Protein AF-A0A9X5UHF0-F1 (afdb_monomer_lite)

Structure (mmCIF, N/CA/C/O backbone):
data_AF-A0A9X5UHF0-F1
#
_entry.id   AF-A0A9X5UHF0-F1
#
loop_
_atom_site.group_PDB
_atom_site.id
_atom_site.type_symbol
_atom_site.label_atom_id
_atom_site.label_alt_id
_atom_site.label_comp_id
_atom_site.label_asym_id
_atom_site.label_entity_id
_atom_site.label_seq_id
_atom_site.pdbx_PDB_ins_code
_atom_site.Cartn_x
_atom_site.Cartn_y
_atom_site.Cartn_z
_atom_site.occupancy
_atom_site.B_iso_or_equiv
_atom_site.auth_seq_id
_atom_site.auth_comp_id
_atom_site.auth_asym_id
_atom_site.auth_atom_id
_atom_site.pdbx_PDB_model_num
ATOM 1 N N . MET A 1 1 ? -13.650 -5.949 -20.596 1.00 40.09 1 MET A N 1
ATOM 2 C CA . MET A 1 1 ? -12.339 -6.599 -20.811 1.00 40.09 1 MET A CA 1
ATOM 3 C C . MET A 1 1 ? -11.884 -7.219 -19.501 1.00 40.09 1 MET A C 1
ATOM 5 O O . MET A 1 1 ? -11.479 -6.503 -18.593 1.00 40.09 1 MET A O 1
ATOM 9 N N . GLU A 1 2 ? -12.038 -8.533 -19.374 1.00 46.31 2 GLU A N 1
ATOM 10 C CA . GLU A 1 2 ? -11.708 -9.310 -18.176 1.00 46.31 2 GLU A CA 1
ATOM 11 C C . GLU A 1 2 ? -10.192 -9.574 -18.144 1.00 46.31 2 GLU A C 1
ATOM 13 O O . GLU A 1 2 ? -9.707 -10.620 -18.554 1.00 46.31 2 GLU A O 1
ATOM 18 N N . PHE A 1 3 ? -9.410 -8.575 -17.724 1.00 50.25 3 PHE A N 1
ATOM 19 C CA . PHE A 1 3 ? -7.939 -8.664 -17.671 1.00 50.25 3 PHE A CA 1
ATOM 20 C C . PHE A 1 3 ? -7.435 -9.628 -16.574 1.00 50.25 3 PHE A C 1
ATOM 22 O O . PHE A 1 3 ? -6.247 -9.928 -16.482 1.00 50.25 3 PHE A O 1
ATOM 29 N N . LEU A 1 4 ? -8.333 -10.092 -15.702 1.00 56.00 4 LEU A N 1
ATOM 30 C CA . LEU A 1 4 ? -8.047 -10.881 -14.510 1.00 56.00 4 LEU A CA 1
ATOM 31 C C . LEU A 1 4 ? -9.163 -11.928 -14.390 1.00 56.00 4 LEU A C 1
ATOM 33 O O . LEU A 1 4 ? -10.258 -11.584 -13.950 1.00 56.00 4 LEU A O 1
ATOM 37 N N . GLY A 1 5 ? -8.911 -13.166 -14.829 1.00 53.03 5 GLY A N 1
ATOM 38 C CA . GLY A 1 5 ? -9.904 -14.252 -14.821 1.00 53.03 5 GLY A CA 1
ATOM 39 C C . GLY A 1 5 ? -10.478 -14.590 -13.433 1.00 53.03 5 GLY A C 1
ATOM 40 O O . GLY A 1 5 ? -10.172 -13.945 -12.430 1.00 53.03 5 GLY A O 1
ATOM 41 N N . HIS A 1 6 ? -11.282 -15.655 -13.347 1.00 52.62 6 HIS A N 1
ATOM 42 C CA . HIS A 1 6 ? -12.140 -15.987 -12.191 1.00 52.62 6 HIS A CA 1
ATOM 43 C C . HIS A 1 6 ? -11.443 -16.148 -10.819 1.00 52.62 6 HIS A C 1
ATOM 45 O O . HIS A 1 6 ? -12.104 -16.129 -9.784 1.00 52.62 6 HIS A O 1
ATOM 51 N N . ARG A 1 7 ? -10.109 -16.255 -10.769 1.00 61.97 7 ARG A N 1
ATOM 52 C CA . ARG A 1 7 ? -9.311 -16.143 -9.536 1.00 61.97 7 ARG A CA 1
ATOM 53 C C . ARG A 1 7 ? -8.312 -15.000 -9.667 1.00 61.97 7 ARG A C 1
ATOM 55 O O . ARG A 1 7 ? -7.135 -15.220 -9.950 1.00 61.97 7 ARG A O 1
ATOM 62 N N . ARG A 1 8 ? -8.785 -13.774 -9.444 1.00 82.88 8 ARG A N 1
ATOM 63 C CA . ARG A 1 8 ? -7.971 -12.553 -9.512 1.00 82.88 8 ARG A CA 1
ATOM 64 C C . ARG A 1 8 ? -6.878 -12.607 -8.444 1.00 82.88 8 ARG A C 1
ATOM 66 O O . ARG A 1 8 ? -7.159 -12.545 -7.246 1.00 82.88 8 ARG A O 1
ATOM 73 N N . ARG A 1 9 ? -5.625 -12.775 -8.863 1.00 87.75 9 ARG A N 1
ATOM 74 C CA . ARG A 1 9 ? -4.466 -12.841 -7.965 1.00 87.75 9 ARG A CA 1
ATOM 75 C C . ARG A 1 9 ? -3.291 -12.073 -8.552 1.00 87.75 9 ARG A C 1
ATOM 77 O O . ARG A 1 9 ? -3.057 -12.127 -9.754 1.00 87.75 9 ARG A O 1
ATOM 84 N N . ILE A 1 10 ? -2.525 -11.414 -7.690 1.00 90.00 10 ILE A N 1
ATOM 85 C CA . ILE A 1 10 ? -1.232 -10.815 -8.032 1.00 90.00 10 ILE A CA 1
ATOM 86 C C . ILE A 1 10 ? -0.138 -11.793 -7.606 1.00 90.00 10 ILE A C 1
ATOM 88 O O . ILE A 1 10 ? -0.057 -12.153 -6.430 1.00 90.00 10 ILE A O 1
ATOM 92 N N . ARG A 1 11 ? 0.711 -12.216 -8.547 1.00 90.88 11 ARG A N 1
ATOM 93 C CA . ARG A 1 11 ? 1.944 -12.950 -8.237 1.00 90.88 11 ARG A CA 1
ATOM 94 C C . ARG A 1 11 ? 3.082 -11.953 -8.050 1.00 90.88 11 ARG A C 1
ATOM 96 O O . ARG A 1 11 ? 3.311 -11.106 -8.905 1.00 90.88 11 ARG A O 1
ATOM 103 N N . VAL A 1 12 ? 3.793 -12.076 -6.938 1.00 90.88 12 VAL A N 1
ATOM 104 C CA . VAL A 1 12 ? 5.047 -11.364 -6.693 1.00 90.88 12 VAL A CA 1
ATOM 105 C C . VAL A 1 12 ? 6.168 -12.386 -6.820 1.00 90.88 12 VAL A C 1
ATOM 107 O O . VAL A 1 12 ? 6.370 -13.163 -5.896 1.00 90.88 12 VAL A O 1
ATOM 110 N N . ASP A 1 13 ? 6.840 -12.416 -7.969 1.00 89.56 13 ASP A N 1
ATOM 111 C CA . ASP A 1 13 ? 7.921 -13.362 -8.310 1.00 89.56 13 ASP A CA 1
ATOM 112 C C . ASP A 1 13 ? 9.288 -12.671 -8.488 1.00 89.56 13 ASP A C 1
ATOM 114 O O . ASP A 1 13 ? 10.353 -13.271 -8.352 1.00 89.56 13 ASP A O 1
ATOM 118 N N . ARG A 1 14 ? 9.274 -11.363 -8.744 1.00 88.62 14 ARG A N 1
ATOM 119 C CA . ARG A 1 14 ? 10.463 -10.554 -9.004 1.00 88.62 14 ARG A CA 1
ATOM 120 C C . ARG A 1 14 ? 10.268 -9.121 -8.529 1.00 88.62 14 ARG A C 1
ATOM 122 O O . ARG A 1 14 ? 9.162 -8.689 -8.209 1.00 88.62 14 ARG A O 1
ATOM 129 N N . GLN A 1 15 ? 11.359 -8.370 -8.503 1.00 88.88 15 GLN A N 1
ATOM 130 C CA . GLN A 1 15 ? 11.383 -6.963 -8.114 1.00 88.88 15 GLN A CA 1
ATOM 131 C C . GLN A 1 15 ? 12.233 -6.156 -9.095 1.00 88.88 15 GLN A C 1
ATOM 133 O O . GLN A 1 15 ? 13.347 -6.553 -9.438 1.00 88.88 15 GLN A O 1
ATOM 138 N N . ALA A 1 16 ? 11.725 -5.001 -9.516 1.00 90.00 16 ALA A N 1
ATOM 139 C CA . ALA A 1 16 ? 12.524 -4.025 -10.242 1.00 90.00 16 ALA A CA 1
ATOM 140 C C . ALA A 1 16 ? 13.396 -3.249 -9.244 1.00 90.00 16 ALA A C 1
ATOM 142 O O . ALA A 1 16 ? 12.891 -2.573 -8.349 1.00 90.00 16 ALA A O 1
ATOM 143 N N . GLN A 1 17 ? 14.712 -3.360 -9.388 1.00 89.62 17 GLN A N 1
ATOM 144 C CA . GLN A 1 17 ? 15.689 -2.591 -8.630 1.00 89.62 17 GLN A CA 1
ATOM 145 C C . GLN A 1 17 ? 15.984 -1.291 -9.372 1.00 89.62 17 GLN A C 1
ATOM 147 O O . GLN A 1 17 ? 16.360 -1.316 -10.542 1.00 89.62 17 GLN A O 1
ATOM 152 N N . THR A 1 18 ? 15.839 -0.152 -8.694 1.00 89.50 18 THR A N 1
ATOM 153 C CA . THR A 1 18 ? 16.093 1.179 -9.268 1.00 89.50 18 THR A CA 1
ATOM 154 C C . THR A 1 18 ? 17.204 1.887 -8.487 1.00 89.50 18 THR A C 1
ATOM 156 O O . THR A 1 18 ? 16.909 2.762 -7.669 1.00 89.50 18 THR A O 1
ATOM 159 N N . PRO A 1 19 ? 18.479 1.501 -8.672 1.00 85.69 19 PRO A N 1
ATOM 160 C CA . PRO A 1 19 ? 19.582 2.109 -7.937 1.00 85.69 19 PRO A CA 1
ATOM 161 C C . PRO A 1 19 ? 19.741 3.591 -8.306 1.00 85.69 19 PRO A C 1
ATOM 163 O O . PRO A 1 19 ? 19.436 4.004 -9.429 1.00 85.69 19 PRO A O 1
ATOM 166 N N . ASN A 1 20 ? 20.247 4.396 -7.365 1.00 81.31 20 ASN A N 1
ATOM 167 C CA . ASN A 1 20 ? 20.495 5.828 -7.588 1.00 81.31 20 ASN A CA 1
ATOM 168 C C . ASN A 1 20 ? 21.471 6.068 -8.752 1.00 81.31 20 ASN A C 1
ATOM 170 O O . ASN A 1 20 ? 21.313 7.026 -9.501 1.00 81.31 20 ASN A O 1
ATOM 174 N N . LYS A 1 21 ? 22.453 5.173 -8.923 1.00 81.06 21 LYS A N 1
ATOM 175 C CA . LYS A 1 21 ? 23.378 5.145 -10.059 1.00 81.06 21 LYS A CA 1
ATOM 176 C C . LYS A 1 21 ? 23.156 3.861 -10.857 1.00 81.06 21 LYS A C 1
ATOM 178 O O . LYS A 1 21 ? 23.034 2.792 -10.266 1.00 81.06 21 LYS A O 1
ATOM 183 N N . GLY A 1 22 ? 23.131 3.968 -12.183 1.00 83.62 22 GLY A N 1
ATOM 184 C CA . GLY A 1 22 ? 22.951 2.831 -13.089 1.00 83.62 22 GLY A CA 1
ATOM 185 C C . GLY A 1 22 ? 21.522 2.640 -13.609 1.00 83.62 22 GLY A C 1
ATOM 186 O O . GLY A 1 22 ? 20.589 3.392 -13.287 1.00 83.62 22 GLY A O 1
ATOM 187 N N . LYS A 1 23 ? 21.377 1.634 -14.476 1.00 85.75 23 LYS A N 1
ATOM 188 C CA . LYS A 1 23 ? 20.107 1.262 -15.107 1.00 85.75 23 LYS A CA 1
ATOM 189 C C . LYS A 1 23 ? 19.258 0.415 -14.148 1.00 85.75 23 LYS A C 1
ATOM 191 O O . LYS A 1 23 ? 19.821 -0.353 -13.366 1.00 85.75 23 LYS A O 1
ATOM 196 N N . PRO A 1 24 ? 17.921 0.551 -14.180 1.00 89.69 24 PRO A N 1
ATOM 197 C CA . PRO A 1 24 ? 17.043 -0.393 -13.509 1.00 89.69 24 PRO A CA 1
ATOM 198 C C . PRO A 1 24 ? 17.256 -1.819 -14.019 1.00 89.69 24 PRO A C 1
ATOM 200 O O . PRO A 1 24 ? 17.519 -2.013 -15.203 1.00 89.69 24 PRO A O 1
ATOM 203 N N . TYR A 1 25 ? 17.104 -2.800 -13.135 1.00 90.38 25 TYR A N 1
ATOM 204 C CA . TYR A 1 25 ? 17.228 -4.217 -13.477 1.00 90.38 25 TYR A CA 1
ATOM 205 C C . TYR A 1 25 ? 16.224 -5.060 -12.684 1.00 90.38 25 TYR A C 1
ATOM 207 O O . TYR A 1 25 ? 15.790 -4.674 -11.596 1.00 90.38 25 TYR A O 1
ATOM 215 N N . LEU A 1 26 ? 15.824 -6.209 -13.222 1.00 89.94 26 LEU A N 1
ATOM 216 C CA . LEU A 1 26 ? 14.958 -7.163 -12.543 1.00 89.94 26 LEU A CA 1
ATOM 217 C C . LEU A 1 26 ? 15.806 -8.090 -11.698 1.00 89.94 26 LEU A C 1
ATOM 219 O O . LEU A 1 26 ? 16.679 -8.780 -12.207 1.00 89.94 26 LEU A O 1
ATOM 223 N N . ARG A 1 27 ? 15.514 -8.163 -10.409 1.00 86.25 27 ARG A N 1
ATOM 224 C CA . ARG A 1 27 ? 16.073 -9.191 -9.542 1.00 86.25 27 ARG A CA 1
ATOM 225 C C . ARG A 1 27 ? 14.974 -10.196 -9.212 1.00 86.25 27 ARG A C 1
ATOM 227 O O . ARG A 1 27 ? 13.857 -9.758 -8.909 1.00 86.25 27 ARG A O 1
ATOM 234 N N . PRO A 1 28 ? 15.265 -11.506 -9.200 1.00 79.62 28 PRO A N 1
ATOM 235 C CA . PRO A 1 28 ? 14.393 -12.460 -8.534 1.00 79.62 28 PRO A CA 1
ATOM 236 C C . PRO A 1 28 ? 14.097 -12.002 -7.102 1.00 79.62 28 PRO A C 1
ATOM 238 O O . PRO A 1 28 ? 14.844 -11.210 -6.497 1.00 79.62 28 PRO A O 1
ATOM 241 N N . VAL A 1 29 ? 12.995 -12.481 -6.534 1.00 76.19 29 VAL A N 1
ATOM 242 C CA . VAL A 1 29 ? 12.824 -12.359 -5.086 1.00 76.19 29 VAL A CA 1
ATOM 243 C C . VAL A 1 29 ? 14.036 -12.968 -4.376 1.00 76.19 29 VAL A C 1
ATOM 245 O O . VAL A 1 29 ? 14.666 -13.897 -4.873 1.00 76.19 29 VAL A O 1
ATOM 248 N N . LYS A 1 30 ? 14.410 -12.406 -3.218 1.00 65.00 30 LYS A N 1
ATOM 249 C CA . LYS A 1 30 ? 15.648 -12.800 -2.522 1.00 65.00 30 LYS A CA 1
ATOM 250 C C . LYS A 1 30 ? 15.702 -14.307 -2.216 1.00 65.00 30 LYS A C 1
ATOM 252 O O . LYS A 1 30 ? 16.799 -14.821 -2.036 1.00 65.00 30 LYS A O 1
ATOM 257 N N . ARG A 1 31 ? 14.542 -14.974 -2.111 1.00 65.94 31 ARG A N 1
ATOM 258 C CA . ARG A 1 31 ? 14.360 -16.416 -1.879 1.00 65.94 31 ARG A CA 1
ATOM 259 C C . ARG A 1 31 ? 13.032 -16.876 -2.483 1.00 65.94 31 ARG A C 1
ATOM 261 O O . ARG A 1 31 ? 12.092 -16.085 -2.509 1.00 65.94 31 ARG A O 1
ATOM 268 N N . GLU A 1 32 ? 12.927 -18.149 -2.859 1.00 62.22 32 GLU A N 1
ATOM 269 C CA . GLU A 1 32 ? 11.686 -18.767 -3.362 1.00 62.22 32 GLU A CA 1
ATOM 270 C C . GLU A 1 32 ? 10.510 -18.595 -2.383 1.00 62.22 32 GLU A C 1
ATOM 272 O O . GLU A 1 32 ? 9.409 -18.243 -2.786 1.00 62.22 32 GLU A O 1
ATOM 277 N N . ALA A 1 33 ? 10.767 -18.682 -1.072 1.00 60.81 33 ALA A N 1
ATOM 278 C CA . ALA A 1 33 ? 9.767 -18.445 -0.023 1.00 60.81 33 ALA A CA 1
ATOM 279 C C . ALA A 1 33 ? 9.180 -17.014 0.004 1.00 60.81 33 ALA A C 1
ATOM 281 O O . ALA A 1 33 ? 8.188 -16.762 0.685 1.00 60.81 33 ALA A O 1
ATOM 282 N N . SER A 1 34 ? 9.799 -16.054 -0.691 1.00 70.25 34 SER A N 1
ATOM 283 C CA . SER A 1 34 ? 9.273 -14.694 -0.849 1.00 70.25 34 SER A CA 1
ATOM 284 C C . SER A 1 34 ? 8.371 -14.547 -2.078 1.00 70.25 34 SER A C 1
ATOM 286 O O . SER A 1 34 ? 7.707 -13.507 -2.210 1.00 70.25 34 SER A O 1
ATOM 288 N N . GLU A 1 35 ? 8.328 -15.559 -2.955 1.00 82.62 35 GLU A N 1
ATOM 289 C CA . GLU A 1 35 ? 7.290 -15.647 -3.969 1.00 82.62 35 GLU A CA 1
ATOM 290 C C . GLU A 1 35 ? 5.943 -15.810 -3.285 1.00 82.62 35 GLU A C 1
ATOM 292 O O . GLU A 1 35 ? 5.745 -16.659 -2.417 1.00 82.62 35 GLU A O 1
ATOM 297 N N . ARG A 1 36 ? 4.989 -14.966 -3.664 1.00 86.81 36 ARG A N 1
ATOM 298 C CA . ARG A 1 36 ? 3.660 -15.019 -3.061 1.00 86.81 36 ARG A CA 1
ATOM 299 C C . ARG A 1 36 ? 2.588 -14.674 -4.055 1.00 86.81 36 ARG A C 1
ATOM 301 O O . ARG A 1 36 ? 2.783 -13.900 -4.991 1.00 86.81 36 ARG A O 1
ATOM 308 N N . SER A 1 37 ? 1.421 -15.235 -3.795 1.00 88.81 37 SER A N 1
ATOM 309 C CA . SER A 1 37 ? 0.217 -14.933 -4.536 1.00 88.81 37 SER A CA 1
ATOM 310 C C . SER A 1 37 ? -0.774 -14.241 -3.614 1.00 88.81 37 SER A C 1
ATOM 312 O O . SER A 1 37 ? -1.181 -14.808 -2.596 1.00 88.81 37 SER A O 1
ATOM 314 N N . ILE A 1 38 ? -1.156 -13.020 -3.962 1.00 91.12 38 ILE A N 1
ATOM 315 C CA . ILE A 1 38 ? -2.047 -12.165 -3.180 1.00 91.12 38 ILE A CA 1
ATOM 316 C C . ILE A 1 38 ? -3.422 -12.181 -3.863 1.00 91.12 38 ILE A C 1
ATOM 318 O O . ILE A 1 38 ? -3.485 -11.863 -5.051 1.00 91.12 38 ILE A O 1
ATOM 322 N N . PRO A 1 39 ? -4.508 -12.582 -3.173 1.00 91.88 39 PRO A N 1
ATOM 323 C CA . PRO A 1 39 ? -5.865 -12.401 -3.675 1.00 91.88 39 PRO A CA 1
ATOM 324 C C . PRO A 1 39 ? -6.075 -10.930 -4.003 1.00 91.88 39 PRO A C 1
ATOM 326 O O . PRO A 1 39 ? -5.702 -10.080 -3.202 1.00 91.88 39 PRO A O 1
ATOM 329 N N . LEU A 1 40 ? -6.627 -10.634 -5.173 1.00 90.94 40 LEU A N 1
ATOM 330 C CA . LEU A 1 40 ? -6.877 -9.269 -5.606 1.00 90.94 40 LEU A CA 1
ATOM 331 C C . LEU A 1 40 ? -8.327 -8.900 -5.263 1.00 90.94 40 LEU A C 1
ATOM 333 O O . LEU A 1 40 ? -9.228 -9.402 -5.938 1.00 90.94 40 LEU A O 1
ATOM 337 N N . PRO A 1 41 ? -8.570 -8.052 -4.246 1.00 91.81 41 PRO A N 1
ATOM 338 C CA . PRO A 1 41 ? -9.920 -7.617 -3.912 1.00 91.81 41 PRO A CA 1
ATOM 339 C C . PRO A 1 41 ? -10.519 -6.786 -5.045 1.00 91.81 41 PRO A C 1
ATOM 341 O O . PRO A 1 41 ? -9.793 -6.092 -5.765 1.00 91.81 41 PRO A O 1
ATOM 344 N N . ASP A 1 42 ? -11.845 -6.784 -5.161 1.00 90.56 42 ASP A N 1
ATOM 345 C CA . ASP A 1 42 ? -12.535 -6.086 -6.249 1.00 90.56 42 ASP A CA 1
ATOM 346 C C . ASP A 1 42 ? -12.252 -4.587 -6.273 1.00 90.56 42 ASP A C 1
ATOM 348 O O . ASP A 1 42 ? -11.996 -4.040 -7.344 1.00 90.56 42 ASP A O 1
ATOM 352 N N . VAL A 1 43 ? -12.191 -3.935 -5.108 1.00 92.69 43 VAL A N 1
ATOM 353 C CA . VAL A 1 43 ? -11.852 -2.505 -5.015 1.00 92.69 43 VAL A CA 1
ATOM 354 C C . VAL A 1 43 ? -10.479 -2.198 -5.627 1.00 92.69 43 VAL A C 1
ATOM 356 O O . VAL A 1 43 ? -10.315 -1.208 -6.341 1.00 92.69 43 VAL A O 1
ATOM 359 N N . VAL A 1 44 ? -9.500 -3.087 -5.430 1.00 92.69 44 VAL A N 1
ATOM 360 C CA . VAL A 1 44 ? -8.153 -2.936 -5.996 1.00 92.69 44 VAL A CA 1
ATOM 361 C C . VAL A 1 44 ? -8.165 -3.260 -7.489 1.00 92.69 44 VAL A C 1
ATOM 363 O O . VAL A 1 44 ? -7.556 -2.537 -8.273 1.00 92.69 44 VAL A O 1
ATOM 366 N N . GLY A 1 45 ? -8.894 -4.297 -7.912 1.00 91.75 45 GLY A N 1
ATOM 367 C CA . GLY A 1 45 ? -9.057 -4.641 -9.328 1.00 91.75 45 GLY A CA 1
ATOM 368 C C . GLY A 1 45 ? -9.723 -3.524 -10.139 1.00 91.75 45 GLY A C 1
ATOM 369 O O . GLY A 1 45 ? -9.273 -3.200 -11.239 1.00 91.75 45 GLY A O 1
ATOM 370 N N . GLN A 1 46 ? -10.746 -2.876 -9.581 1.00 92.06 46 GLN A N 1
ATOM 371 C CA . GLN A 1 46 ? -11.410 -1.718 -10.182 1.00 92.06 46 GLN A CA 1
ATOM 372 C C . GLN A 1 46 ? -10.479 -0.501 -10.240 1.00 92.06 46 GLN A C 1
ATOM 374 O O . GLN A 1 46 ? -10.415 0.177 -11.266 1.00 92.06 46 GLN A O 1
ATOM 379 N N . ALA A 1 47 ? -9.728 -0.225 -9.168 1.00 93.31 47 ALA A N 1
ATOM 380 C CA . ALA A 1 47 ? -8.736 0.849 -9.158 1.00 93.31 47 ALA A CA 1
ATOM 381 C C . ALA A 1 47 ? -7.632 0.618 -10.203 1.00 93.31 47 ALA A C 1
ATOM 383 O O . ALA A 1 47 ? -7.298 1.537 -10.950 1.00 93.31 47 ALA A O 1
ATOM 384 N N . LEU A 1 48 ? -7.126 -0.613 -10.318 1.00 92.25 48 LEU A N 1
ATOM 385 C CA . LEU A 1 48 ? -6.142 -0.990 -11.330 1.00 92.25 48 LEU A CA 1
ATOM 386 C C . LEU A 1 48 ? -6.707 -0.855 -12.748 1.00 92.25 48 LEU A C 1
ATOM 388 O O . LEU A 1 48 ? -6.024 -0.345 -13.628 1.00 92.25 48 LEU A O 1
ATOM 392 N N . SER A 1 49 ? -7.959 -1.261 -12.963 1.00 91.06 49 SER A N 1
ATOM 393 C CA . SER A 1 49 ? -8.616 -1.139 -14.270 1.00 91.06 49 SER A CA 1
ATOM 394 C C . SER A 1 49 ? -8.746 0.323 -14.699 1.00 91.06 49 SER A C 1
ATOM 396 O O . SER A 1 49 ? -8.409 0.661 -15.832 1.00 91.06 49 SER A O 1
ATOM 398 N N . ARG A 1 50 ? -9.161 1.209 -13.781 1.00 94.25 50 ARG A N 1
ATOM 399 C CA . ARG A 1 50 ? -9.185 2.660 -14.028 1.00 94.25 50 ARG A CA 1
ATOM 400 C C . ARG A 1 50 ? -7.790 3.201 -14.320 1.00 94.25 50 ARG A C 1
ATOM 402 O O . ARG A 1 50 ? -7.624 3.948 -15.275 1.00 94.25 50 ARG A O 1
ATOM 409 N N . HIS A 1 51 ? -6.791 2.785 -13.542 1.00 92.06 51 HIS A N 1
ATOM 410 C CA . HIS A 1 51 ? -5.410 3.201 -13.761 1.00 92.06 51 HIS A CA 1
ATOM 411 C C . HIS A 1 51 ? -4.918 2.823 -15.159 1.00 92.06 51 HIS A C 1
ATOM 413 O O . HIS A 1 51 ? -4.451 3.690 -15.878 1.00 92.06 51 HIS A O 1
ATOM 419 N N . VAL A 1 52 ? -5.077 1.563 -15.566 1.00 92.38 52 VAL A N 1
ATOM 420 C CA . VAL A 1 52 ? -4.635 1.048 -16.873 1.00 92.38 52 VAL A CA 1
ATOM 421 C C . VAL A 1 52 ? -5.355 1.729 -18.042 1.00 92.38 52 VAL A C 1
ATOM 423 O O . VAL A 1 52 ? -4.763 1.890 -19.106 1.00 92.38 52 VAL A O 1
ATOM 426 N N . ALA A 1 53 ? -6.611 2.146 -17.855 1.00 91.69 53 ALA A N 1
ATOM 427 C CA . ALA A 1 53 ? -7.350 2.905 -18.861 1.00 91.69 53 ALA A CA 1
ATOM 428 C C . ALA A 1 53 ? -6.807 4.337 -19.033 1.00 91.69 53 ALA A C 1
ATOM 430 O O . ALA A 1 53 ? -6.703 4.817 -20.158 1.00 91.69 53 ALA A O 1
ATOM 431 N N . THR A 1 54 ? -6.445 5.010 -17.936 1.00 92.56 54 THR A N 1
ATOM 432 C CA . THR A 1 54 ? -5.873 6.370 -17.968 1.00 92.56 54 THR A CA 1
ATOM 433 C C . THR A 1 54 ? -4.387 6.375 -18.338 1.00 92.56 54 THR A C 1
ATOM 435 O O . THR A 1 54 ? -3.920 7.280 -19.024 1.00 92.56 54 THR A O 1
ATOM 438 N N . PHE A 1 55 ? -3.643 5.370 -17.883 1.00 90.50 55 PHE A N 1
ATOM 439 C CA . PHE A 1 55 ? -2.198 5.223 -18.027 1.00 90.50 55 PHE A CA 1
ATOM 440 C C . PHE A 1 55 ? -1.906 3.862 -18.671 1.00 90.50 55 PHE A C 1
ATOM 442 O O . PHE A 1 55 ? -1.723 2.864 -17.965 1.00 90.50 55 PHE A O 1
ATOM 449 N N . PRO A 1 56 ? -1.898 3.792 -20.015 1.00 90.31 56 PRO A N 1
ATOM 450 C CA . PRO A 1 56 ? -1.704 2.540 -20.725 1.00 90.31 56 PRO A CA 1
ATOM 451 C C . PRO A 1 56 ? -0.393 1.844 -20.325 1.00 90.31 56 PRO A C 1
ATOM 453 O O . PRO A 1 56 ? 0.643 2.506 -20.208 1.00 90.31 56 PRO A O 1
ATOM 456 N N . PRO A 1 57 ? -0.397 0.511 -20.145 1.00 94.00 57 PRO A N 1
ATOM 457 C CA . PRO A 1 57 ? 0.801 -0.220 -19.771 1.00 94.00 57 PRO A CA 1
ATOM 458 C C . PRO A 1 57 ? 1.915 -0.073 -20.810 1.00 94.00 57 PRO A C 1
ATOM 460 O O . PRO A 1 57 ? 1.678 -0.265 -22.005 1.00 94.00 57 PRO A O 1
ATOM 463 N N . ALA A 1 58 ? 3.140 0.185 -20.356 1.00 94.38 58 ALA A N 1
ATOM 464 C CA . ALA A 1 58 ? 4.295 0.369 -21.233 1.00 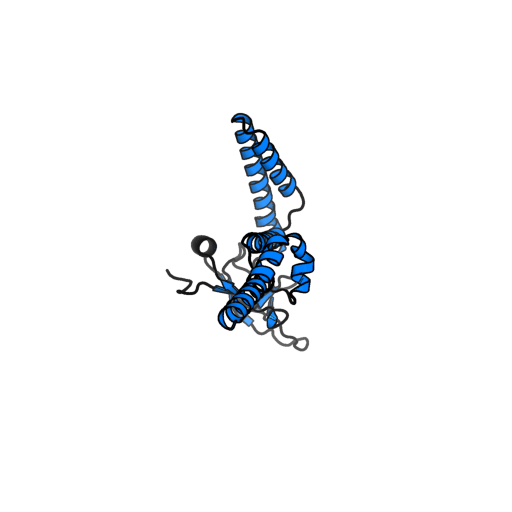94.38 58 ALA A CA 1
ATOM 465 C C . ALA A 1 58 ? 5.109 -0.922 -21.362 1.00 94.38 58 ALA A C 1
ATOM 467 O O . ALA A 1 58 ? 5.420 -1.569 -20.360 1.00 94.38 58 ALA A O 1
ATOM 468 N N . LEU A 1 59 ? 5.473 -1.301 -22.587 1.00 95.00 59 LEU A N 1
ATOM 469 C CA . LEU A 1 59 ? 6.416 -2.391 -22.830 1.00 95.00 59 LEU A CA 1
ATOM 470 C C . LEU A 1 59 ? 7.843 -1.847 -22.722 1.00 95.00 59 LEU A C 1
ATOM 472 O O . LEU A 1 59 ? 8.187 -0.891 -23.415 1.00 95.00 59 LEU A O 1
ATOM 476 N N . VAL A 1 60 ? 8.666 -2.451 -21.869 1.00 93.38 60 VAL A N 1
ATOM 477 C CA . VAL A 1 60 ? 10.064 -2.049 -21.680 1.00 93.38 60 VAL A CA 1
ATOM 478 C C . VAL A 1 60 ? 10.994 -3.252 -21.729 1.00 93.38 60 VAL A C 1
ATOM 480 O O . VAL A 1 60 ? 10.665 -4.326 -21.227 1.00 93.38 60 VAL A O 1
ATOM 483 N N . GLU A 1 61 ? 12.184 -3.036 -22.281 1.00 93.50 61 GLU A N 1
ATOM 484 C CA . GLU A 1 61 ? 13.306 -3.966 -22.177 1.00 93.50 61 GLU A CA 1
ATOM 485 C C . GLU A 1 61 ? 14.083 -3.686 -20.893 1.00 93.50 61 GLU A C 1
ATOM 487 O O . GLU A 1 61 ? 14.543 -2.560 -20.671 1.00 93.50 61 GLU A O 1
ATOM 492 N N . ILE A 1 62 ? 14.252 -4.705 -20.054 1.00 90.88 62 ILE A N 1
ATOM 493 C CA . ILE A 1 62 ? 14.983 -4.592 -18.792 1.00 90.88 62 ILE A CA 1
ATOM 494 C C . ILE A 1 62 ? 15.990 -5.729 -18.631 1.00 90.88 62 ILE A C 1
ATOM 496 O O . ILE A 1 62 ? 15.730 -6.879 -18.984 1.00 90.88 62 ILE A O 1
ATOM 500 N N . ASP A 1 63 ? 17.143 -5.384 -18.066 1.00 90.75 63 ASP A N 1
ATOM 501 C CA . ASP A 1 63 ? 18.195 -6.334 -17.726 1.00 90.75 63 ASP A CA 1
ATOM 502 C C . ASP A 1 63 ? 17.759 -7.194 -16.529 1.00 90.75 63 ASP A C 1
ATOM 504 O O . ASP A 1 63 ? 17.273 -6.678 -15.522 1.00 90.75 63 ASP A O 1
ATOM 508 N N . GLU A 1 64 ? 17.950 -8.506 -16.600 1.00 87.81 64 GLU A N 1
ATOM 509 C CA . GLU A 1 64 ? 17.832 -9.410 -15.459 1.00 87.81 64 GLU A CA 1
ATOM 510 C C . GLU A 1 64 ? 19.154 -9.462 -14.686 1.00 87.81 64 GLU A C 1
ATOM 512 O O . GLU A 1 64 ? 20.244 -9.532 -15.259 1.00 87.81 64 GLU A O 1
ATOM 517 N N . TYR A 1 65 ? 19.056 -9.464 -13.358 1.00 81.50 65 TYR A N 1
ATOM 518 C CA . TYR A 1 65 ? 20.180 -9.714 -12.475 1.00 81.50 65 TYR A CA 1
ATOM 519 C C . TYR A 1 65 ? 20.720 -11.113 -12.747 1.00 81.50 65 TYR A C 1
ATOM 521 O O . TYR A 1 65 ? 19.991 -12.101 -12.665 1.00 81.50 65 TYR A O 1
ATOM 529 N N . THR A 1 66 ? 22.016 -11.195 -13.023 1.00 72.19 66 THR A N 1
ATOM 530 C CA . THR A 1 66 ? 22.723 -12.464 -13.139 1.00 72.19 66 THR A CA 1
ATOM 531 C C . THR A 1 66 ? 23.994 -12.372 -12.307 1.00 72.19 66 THR A C 1
ATOM 533 O O . THR A 1 66 ? 24.670 -11.347 -12.342 1.00 72.19 66 THR A O 1
ATOM 536 N N . GLU A 1 67 ? 24.336 -13.425 -11.565 1.00 66.81 67 GLU A N 1
ATOM 537 C CA . GLU A 1 67 ? 25.574 -13.504 -10.764 1.00 66.81 67 GLU A CA 1
ATOM 538 C C . GLU A 1 67 ? 26.841 -13.657 -11.639 1.00 66.81 67 GLU A C 1
ATOM 540 O O . GLU A 1 67 ? 27.862 -14.167 -11.194 1.00 66.81 67 GLU A O 1
ATOM 545 N N . ARG A 1 68 ? 26.780 -13.264 -12.920 1.00 61.06 68 ARG A N 1
ATOM 546 C CA . ARG A 1 68 ? 27.798 -13.585 -13.929 1.00 61.06 68 ARG A CA 1
ATOM 547 C C . ARG A 1 68 ? 29.110 -12.834 -13.708 1.00 61.06 68 ARG A C 1
ATOM 549 O O . ARG A 1 68 ? 29.140 -11.728 -13.171 1.00 61.06 68 ARG A O 1
ATOM 556 N N . ALA A 1 69 ? 30.177 -13.439 -14.233 1.00 54.28 69 ALA A N 1
ATOM 557 C CA . ALA A 1 69 ? 31.493 -12.832 -14.384 1.00 54.28 69 ALA A CA 1
ATOM 558 C C . ALA A 1 69 ? 31.407 -11.436 -15.029 1.00 54.28 69 ALA A C 1
ATOM 560 O O . ALA A 1 69 ? 30.595 -11.196 -15.931 1.00 54.28 69 ALA A O 1
ATOM 561 N N . ALA A 1 70 ? 32.263 -10.524 -14.564 1.00 52.47 70 ALA A N 1
ATOM 562 C CA . ALA A 1 70 ? 32.339 -9.160 -15.068 1.00 52.47 70 ALA A CA 1
ATOM 563 C C . ALA A 1 70 ? 32.523 -9.154 -16.599 1.00 52.47 70 ALA A C 1
ATOM 565 O O . ALA A 1 70 ? 33.473 -9.736 -17.113 1.00 52.47 70 ALA A O 1
ATOM 566 N N . GLY A 1 71 ? 31.603 -8.504 -17.320 1.00 58.94 71 GLY A N 1
ATOM 567 C CA . GLY A 1 71 ? 31.666 -8.339 -18.779 1.00 58.94 71 GLY A CA 1
ATOM 568 C C . GLY A 1 71 ? 30.723 -9.227 -19.602 1.00 58.94 71 GLY A C 1
ATOM 569 O O . GLY A 1 71 ? 30.578 -8.985 -20.798 1.00 58.94 71 GLY A O 1
ATOM 570 N N . ALA A 1 72 ? 30.031 -10.204 -19.004 1.00 62.47 72 ALA A N 1
ATOM 571 C CA . ALA A 1 72 ? 28.996 -10.952 -19.723 1.00 62.47 72 ALA A CA 1
ATOM 572 C C . ALA A 1 72 ? 27.775 -10.055 -20.034 1.00 62.47 72 ALA A C 1
ATOM 574 O O . ALA A 1 72 ? 27.341 -9.299 -19.157 1.00 62.47 72 ALA A O 1
ATOM 575 N N . PRO A 1 73 ? 27.176 -10.137 -21.240 1.00 65.12 73 PRO A N 1
ATOM 576 C CA . PRO A 1 73 ? 25.984 -9.363 -21.562 1.00 65.12 73 PRO A CA 1
ATOM 577 C C . PRO A 1 73 ? 24.826 -9.765 -20.643 1.00 65.12 73 PRO A C 1
ATOM 579 O O . PRO A 1 73 ? 24.570 -10.953 -20.418 1.00 65.12 73 PRO A O 1
ATOM 582 N N . ALA A 1 74 ? 24.123 -8.766 -20.106 1.00 76.44 74 ALA A N 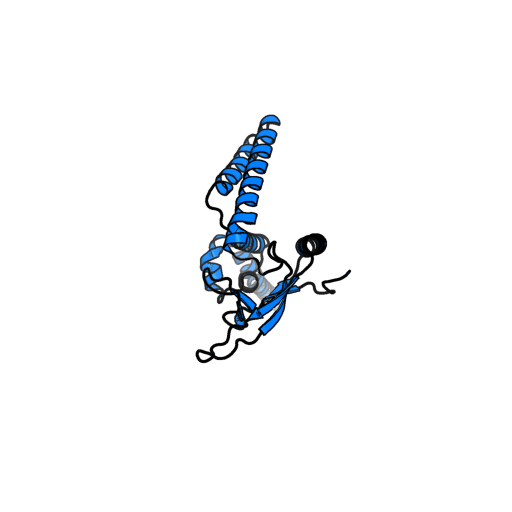1
ATOM 583 C CA . ALA A 1 74 ? 22.950 -9.001 -19.278 1.00 76.44 74 ALA A CA 1
ATOM 584 C C . ALA A 1 74 ? 21.861 -9.702 -20.101 1.00 76.44 74 ALA A C 1
ATOM 586 O O . ALA A 1 74 ? 21.591 -9.332 -21.247 1.00 76.44 74 ALA A O 1
ATOM 587 N N . LYS A 1 75 ? 21.208 -10.708 -19.509 1.00 85.19 75 LYS A N 1
ATOM 588 C CA . LYS A 1 75 ? 19.987 -11.268 -20.094 1.00 85.19 75 LYS A CA 1
ATOM 589 C C . LYS A 1 75 ? 18.934 -10.162 -20.094 1.00 85.19 75 LYS A C 1
ATOM 591 O O . LYS A 1 75 ? 18.687 -9.579 -19.044 1.00 85.19 75 LYS A O 1
ATOM 596 N N . ARG A 1 76 ? 18.325 -9.880 -21.244 1.00 88.75 76 ARG A N 1
ATOM 597 C CA . ARG A 1 76 ? 17.261 -8.876 -21.366 1.00 88.75 76 ARG A CA 1
ATOM 598 C C . ARG A 1 76 ? 15.912 -9.549 -21.544 1.00 88.75 76 ARG A C 1
ATOM 600 O O . ARG A 1 76 ? 15.825 -10.570 -22.222 1.00 88.75 76 ARG A O 1
ATOM 607 N N . THR A 1 77 ? 14.897 -8.973 -20.914 1.00 91.06 77 THR A N 1
ATOM 608 C CA . THR A 1 77 ? 13.519 -9.457 -20.958 1.00 91.06 77 THR A CA 1
ATOM 609 C C . THR A 1 77 ? 12.572 -8.286 -21.173 1.00 91.06 77 THR A C 1
ATOM 611 O O . THR A 1 77 ? 12.684 -7.250 -20.512 1.00 91.06 77 THR A O 1
ATOM 614 N N . SER A 1 78 ? 11.588 -8.492 -22.044 1.00 93.19 78 SER A N 1
ATOM 615 C CA . SER A 1 78 ? 10.470 -7.576 -22.230 1.00 93.19 78 SER A CA 1
ATOM 616 C C . SER A 1 78 ? 9.468 -7.731 -21.087 1.00 93.19 78 SER A C 1
ATOM 618 O O . SER A 1 78 ? 8.955 -8.824 -20.833 1.00 93.19 78 SER A O 1
ATOM 620 N N . VAL A 1 79 ? 9.139 -6.635 -20.405 1.00 93.06 79 VAL A N 1
ATOM 621 C CA . VAL A 1 79 ? 8.071 -6.604 -19.397 1.00 93.06 79 VAL A CA 1
ATOM 622 C C . VAL A 1 79 ? 7.069 -5.503 -19.686 1.00 93.06 79 VAL A C 1
ATOM 624 O O . VAL A 1 79 ? 7.415 -4.429 -20.172 1.00 93.06 79 VAL A O 1
ATOM 627 N N . ARG A 1 80 ? 5.806 -5.768 -19.353 1.00 94.81 80 ARG A N 1
ATOM 628 C CA . ARG A 1 80 ? 4.727 -4.788 -19.443 1.00 94.81 80 ARG A CA 1
ATOM 629 C C . ARG A 1 80 ? 4.519 -4.138 -18.079 1.00 94.81 80 ARG A C 1
ATOM 631 O O . ARG A 1 80 ? 4.054 -4.784 -17.142 1.00 94.81 80 ARG A O 1
ATOM 638 N N . LEU A 1 81 ? 4.885 -2.869 -17.966 1.00 94.38 81 LEU A N 1
ATOM 639 C CA . LEU A 1 81 ? 4.730 -2.078 -16.753 1.00 94.38 81 LEU A CA 1
ATOM 640 C C . LEU A 1 81 ? 3.284 -1.622 -16.613 1.00 94.38 81 LEU A C 1
ATOM 642 O O . LEU A 1 81 ? 2.786 -0.898 -17.467 1.00 94.38 81 LEU A O 1
ATOM 646 N N . LEU A 1 82 ? 2.638 -1.999 -15.511 1.00 93.81 82 LEU A N 1
ATOM 647 C CA . LEU A 1 82 ? 1.320 -1.463 -15.157 1.00 93.81 82 LEU A CA 1
ATOM 648 C C . LEU A 1 82 ? 1.399 -0.034 -14.609 1.00 93.81 82 LEU A C 1
ATOM 650 O O . LEU A 1 82 ? 0.422 0.687 -14.705 1.00 93.81 82 LEU A O 1
ATOM 654 N N . TYR A 1 83 ? 2.556 0.358 -14.065 1.00 92.38 83 TYR A N 1
ATOM 655 C CA . TYR A 1 83 ? 2.817 1.687 -13.508 1.00 92.38 83 TYR A CA 1
ATOM 656 C C . TYR A 1 83 ? 4.084 2.282 -14.145 1.00 92.38 83 TYR A C 1
ATOM 658 O O . TYR A 1 83 ? 5.153 2.270 -13.518 1.00 92.38 83 TYR A O 1
ATOM 666 N N . PRO A 1 84 ? 4.024 2.725 -15.414 1.00 91.81 84 PRO A N 1
ATOM 667 C CA . PRO A 1 84 ? 5.159 3.378 -16.049 1.00 91.81 84 PRO A CA 1
ATOM 668 C C . PRO A 1 84 ? 5.441 4.754 -15.428 1.00 91.81 84 PRO A C 1
ATOM 670 O O . PRO A 1 84 ? 4.567 5.413 -14.865 1.00 91.81 84 PRO A O 1
ATOM 673 N N . GLY A 1 85 ? 6.692 5.193 -15.532 1.00 89.12 85 GLY A N 1
ATOM 674 C CA . GLY A 1 85 ? 7.084 6.578 -15.312 1.00 89.12 85 GLY A CA 1
ATOM 675 C C . GLY A 1 85 ? 6.463 7.507 -16.363 1.00 89.12 85 GLY A C 1
ATOM 676 O O . GLY A 1 85 ? 5.977 7.036 -17.391 1.00 89.12 85 GLY A O 1
ATOM 677 N N . PRO A 1 86 ? 6.515 8.834 -16.157 1.00 85.00 86 PRO A N 1
ATOM 678 C CA . PRO A 1 86 ? 6.004 9.809 -17.129 1.00 85.00 86 PRO A CA 1
ATOM 679 C C . PRO A 1 86 ? 6.625 9.699 -18.532 1.00 85.00 86 PRO A C 1
ATOM 681 O O . PRO A 1 86 ? 6.050 10.164 -19.505 1.00 85.00 86 PRO A O 1
ATOM 684 N N . ASP A 1 87 ? 7.808 9.095 -18.624 1.00 86.31 87 ASP A N 1
ATOM 685 C CA . ASP A 1 87 ? 8.576 8.827 -19.842 1.00 86.31 87 ASP A CA 1
ATOM 686 C C . ASP A 1 87 ? 8.337 7.414 -20.414 1.00 86.31 87 ASP A C 1
ATOM 688 O O . ASP A 1 87 ? 9.045 6.987 -21.322 1.00 86.31 87 ASP A O 1
ATOM 692 N N . GLY A 1 88 ? 7.382 6.654 -19.869 1.00 87.50 88 GLY A N 1
ATOM 693 C CA . GLY A 1 88 ? 7.133 5.259 -20.245 1.00 87.50 88 GLY A CA 1
ATOM 694 C C . GLY A 1 88 ? 8.146 4.262 -19.671 1.00 87.50 88 GLY A C 1
ATOM 695 O O . GLY A 1 88 ? 7.963 3.053 -19.815 1.00 87.50 88 GLY A O 1
ATOM 696 N N . ALA A 1 89 ? 9.200 4.734 -18.994 1.00 89.25 89 ALA A N 1
ATOM 697 C CA . ALA A 1 89 ? 10.225 3.887 -18.399 1.00 89.25 89 ALA A CA 1
ATOM 698 C C . ALA A 1 89 ? 9.801 3.368 -17.015 1.00 89.25 89 ALA A C 1
ATOM 700 O O . ALA A 1 89 ? 8.706 3.622 -16.520 1.00 89.25 89 ALA A O 1
ATOM 701 N N . ILE A 1 90 ? 10.680 2.626 -16.344 1.00 91.25 90 ILE A N 1
ATOM 702 C CA . ILE A 1 90 ? 10.418 2.157 -14.979 1.00 91.25 90 ILE A CA 1
ATOM 703 C C . ILE A 1 90 ? 10.370 3.339 -14.013 1.00 91.25 90 ILE A C 1
ATOM 705 O O . ILE A 1 90 ? 11.326 4.112 -13.905 1.00 91.25 90 ILE A O 1
ATOM 709 N N . MET A 1 91 ? 9.279 3.428 -13.250 1.00 91.31 91 MET A N 1
ATOM 710 C CA . MET A 1 91 ? 9.134 4.405 -12.178 1.00 91.31 91 MET A CA 1
ATOM 711 C C . MET A 1 91 ? 10.224 4.199 -11.116 1.00 91.31 91 MET A C 1
ATOM 713 O O . MET A 1 91 ? 10.250 3.197 -10.400 1.00 91.31 91 MET A O 1
ATOM 717 N N . ARG A 1 92 ? 11.135 5.168 -10.994 1.00 90.69 92 ARG A N 1
ATOM 718 C CA . ARG A 1 92 ? 12.171 5.168 -9.951 1.00 90.69 92 ARG A CA 1
ATOM 719 C C . ARG A 1 92 ? 11.565 5.513 -8.595 1.00 90.69 92 ARG A C 1
ATOM 721 O O . ARG A 1 92 ? 10.743 6.423 -8.508 1.00 90.69 92 ARG A O 1
ATOM 728 N N . ARG A 1 93 ? 12.055 4.874 -7.523 1.00 88.69 93 ARG A N 1
ATOM 729 C CA . ARG A 1 93 ? 11.575 5.118 -6.149 1.00 88.69 93 ARG A CA 1
ATOM 730 C C . ARG A 1 93 ? 11.572 6.602 -5.774 1.00 88.69 93 ARG A C 1
ATOM 732 O O . ARG A 1 93 ? 10.544 7.093 -5.338 1.00 88.69 93 ARG A O 1
ATOM 739 N N . ASN A 1 94 ? 12.675 7.326 -5.967 1.00 89.25 94 ASN A N 1
ATOM 740 C CA . ASN A 1 94 ? 12.740 8.740 -5.566 1.00 89.25 94 ASN A CA 1
ATOM 741 C C . ASN A 1 94 ? 11.720 9.591 -6.334 1.00 89.25 94 ASN A C 1
ATOM 743 O O . ASN A 1 94 ? 11.050 10.421 -5.739 1.00 89.25 94 ASN A O 1
ATOM 747 N N . ARG A 1 95 ? 11.515 9.303 -7.627 1.00 90.06 95 ARG A N 1
ATOM 748 C CA . ARG A 1 95 ? 10.505 9.986 -8.443 1.00 90.06 95 ARG A CA 1
ATOM 749 C C . ARG A 1 95 ? 9.085 9.677 -7.966 1.00 90.06 95 ARG A C 1
ATOM 751 O O . ARG A 1 95 ? 8.285 10.594 -7.851 1.00 90.06 95 ARG A O 1
ATOM 758 N N . LEU A 1 96 ? 8.785 8.422 -7.622 1.00 90.88 96 LEU A N 1
ATOM 759 C CA . LEU A 1 96 ? 7.509 8.061 -6.992 1.00 90.88 96 LEU A CA 1
ATOM 760 C C . LEU A 1 96 ? 7.300 8.847 -5.689 1.00 90.88 96 LEU A C 1
ATOM 762 O O . LEU A 1 96 ? 6.227 9.403 -5.466 1.00 90.88 96 LEU A O 1
ATOM 766 N N . ILE A 1 97 ? 8.326 8.918 -4.839 1.00 92.12 97 ILE A N 1
ATOM 767 C CA . ILE A 1 97 ? 8.234 9.622 -3.560 1.00 92.12 97 ILE A CA 1
ATOM 768 C C . ILE A 1 97 ? 8.020 11.128 -3.765 1.00 92.12 97 ILE A C 1
ATOM 770 O O . ILE A 1 97 ? 7.111 11.708 -3.174 1.00 92.12 97 ILE A O 1
ATOM 774 N N . ASP A 1 98 ? 8.827 11.760 -4.609 1.00 91.88 98 ASP A N 1
ATOM 775 C CA . ASP A 1 98 ? 8.830 13.214 -4.759 1.00 91.88 98 ASP A CA 1
ATOM 776 C C . ASP A 1 98 ? 7.669 13.728 -5.613 1.00 91.88 98 ASP A C 1
ATOM 778 O O . ASP A 1 98 ? 7.097 14.770 -5.303 1.00 91.88 98 ASP A O 1
ATOM 782 N N . SER A 1 99 ? 7.296 13.001 -6.668 1.00 90.12 99 SER A N 1
ATOM 783 C CA . SER A 1 99 ? 6.278 13.445 -7.628 1.00 90.12 99 SER A CA 1
ATOM 784 C C . SER A 1 99 ? 4.874 12.924 -7.332 1.00 90.12 99 SER A C 1
ATOM 786 O O . SER A 1 99 ? 3.915 13.503 -7.830 1.00 90.12 99 SER A O 1
ATOM 788 N N . VAL A 1 100 ? 4.730 11.847 -6.552 1.00 90.62 100 VAL A N 1
ATOM 789 C CA . VAL A 1 100 ? 3.417 11.242 -6.263 1.00 90.62 100 VAL A CA 1
ATOM 790 C C . VAL A 1 100 ? 3.137 11.228 -4.768 1.00 90.62 100 VAL A C 1
ATOM 792 O O . VAL A 1 100 ? 2.149 11.814 -4.333 1.00 90.62 100 VAL A O 1
ATOM 795 N N . TRP A 1 101 ? 4.004 10.608 -3.964 1.00 93.81 101 TRP A N 1
ATOM 796 C CA . TRP A 1 101 ? 3.730 10.391 -2.540 1.00 93.81 101 TRP A CA 1
ATOM 797 C C . TRP A 1 101 ? 3.622 11.696 -1.751 1.00 93.81 101 TRP A C 1
ATOM 799 O O . TRP A 1 101 ? 2.574 11.965 -1.172 1.00 93.81 101 TRP A O 1
ATOM 809 N N . LYS A 1 102 ? 4.666 12.537 -1.762 1.00 93.62 102 LYS A N 1
ATOM 810 C CA . LYS A 1 102 ? 4.676 13.799 -1.002 1.00 93.62 102 LYS A CA 1
ATOM 811 C C . LYS A 1 102 ? 3.503 14.722 -1.381 1.00 93.62 102 LYS A C 1
ATOM 813 O O . LYS A 1 102 ? 2.833 15.203 -0.466 1.00 93.62 102 LYS A O 1
ATOM 818 N N . PRO A 1 103 ? 3.193 14.950 -2.677 1.00 95.38 103 PRO A N 1
ATOM 819 C CA . PRO A 1 103 ? 2.006 15.716 -3.053 1.00 95.38 103 PRO A CA 1
ATOM 820 C C . PRO A 1 103 ? 0.697 15.087 -2.566 1.00 95.38 103 PRO A C 1
ATOM 822 O O . PRO A 1 103 ? -0.175 15.811 -2.092 1.00 95.38 103 PRO A O 1
ATOM 825 N N . THR A 1 104 ? 0.572 13.757 -2.634 1.00 95.38 104 THR A N 1
ATOM 826 C CA . THR A 1 104 ? -0.630 13.039 -2.177 1.00 95.38 104 THR A CA 1
ATOM 827 C C . THR A 1 104 ? -0.831 13.186 -0.672 1.00 95.38 104 THR A C 1
ATOM 829 O O . THR A 1 104 ? -1.935 13.507 -0.244 1.00 95.38 104 THR A O 1
ATOM 832 N N . VAL A 1 105 ? 0.227 13.020 0.129 1.00 95.75 105 VAL A N 1
ATOM 833 C CA . VAL A 1 105 ? 0.169 13.203 1.590 1.00 95.75 105 VAL A CA 1
ATOM 834 C C . VAL A 1 105 ? -0.252 14.630 1.935 1.00 95.75 105 VAL A C 1
ATOM 836 O O . VAL A 1 105 ? -1.177 14.813 2.719 1.00 95.75 105 VAL A O 1
ATOM 839 N N . LYS A 1 106 ? 0.334 15.639 1.279 1.00 95.88 106 LYS A N 1
ATOM 840 C CA . LYS A 1 106 ? -0.037 17.049 1.479 1.00 95.88 106 LYS A CA 1
ATOM 841 C C . LYS A 1 106 ? -1.486 17.346 1.074 1.00 95.88 106 LYS A C 1
ATOM 843 O O . LYS A 1 106 ? -2.154 18.159 1.707 1.00 95.88 106 LYS A O 1
ATOM 848 N N . ALA A 1 107 ? -1.975 16.726 0.001 1.00 97.38 107 ALA A N 1
ATOM 849 C CA . ALA A 1 107 ? -3.364 16.873 -0.426 1.00 97.38 107 ALA A CA 1
ATOM 850 C C . ALA A 1 107 ? -4.333 16.220 0.572 1.00 97.38 107 ALA A C 1
ATOM 852 O O . ALA A 1 107 ? -5.341 16.828 0.923 1.00 97.38 107 ALA A O 1
ATOM 853 N N . ALA A 1 108 ? -4.004 15.023 1.066 1.00 96.38 108 ALA A N 1
ATOM 854 C CA . ALA A 1 108 ? -4.782 14.325 2.085 1.00 96.38 108 ALA A CA 1
ATOM 855 C C . ALA A 1 108 ? -4.805 15.096 3.413 1.00 96.38 108 ALA A C 1
ATOM 857 O O . ALA A 1 108 ? -5.873 15.281 3.987 1.00 96.38 108 ALA A O 1
ATOM 858 N N . GLU A 1 109 ? -3.656 15.614 3.856 1.00 97.31 109 GLU A N 1
ATOM 859 C CA . GLU A 1 109 ? -3.546 16.497 5.022 1.00 97.31 109 GLU A CA 1
ATOM 860 C C . GLU A 1 109 ? -4.493 17.698 4.888 1.00 97.31 109 GLU A C 1
ATOM 862 O O . GLU A 1 109 ? -5.329 17.923 5.759 1.00 97.31 109 GLU A O 1
ATOM 867 N N . ARG A 1 110 ? -4.432 18.431 3.766 1.00 97.94 110 ARG A N 1
ATOM 868 C CA . ARG A 1 110 ? -5.330 19.572 3.518 1.00 97.94 110 ARG A CA 1
ATOM 869 C C . ARG A 1 110 ? -6.803 19.174 3.539 1.00 97.94 110 ARG A C 1
ATOM 871 O O . ARG A 1 110 ? -7.598 19.889 4.136 1.00 97.94 110 ARG A O 1
ATOM 878 N N . ALA A 1 111 ? -7.163 18.053 2.914 1.00 98.25 111 ALA A N 1
ATOM 879 C CA . ALA A 1 111 ? -8.542 17.573 2.896 1.00 98.25 111 ALA A CA 1
ATOM 880 C C . ALA A 1 111 ? -9.056 17.247 4.308 1.00 98.25 111 ALA A C 1
ATOM 882 O O . ALA A 1 111 ? -10.192 17.583 4.636 1.00 98.25 111 ALA A O 1
ATOM 883 N N . LEU A 1 112 ? -8.216 16.654 5.163 1.00 97.88 112 LEU A N 1
ATOM 884 C CA . LEU A 1 112 ? -8.557 16.405 6.565 1.00 97.88 112 LEU A CA 1
ATOM 885 C C . LEU A 1 112 ? -8.736 17.709 7.345 1.00 97.88 112 LEU A C 1
ATOM 887 O O . LEU A 1 112 ? -9.702 17.825 8.088 1.00 97.88 112 LEU A O 1
ATOM 891 N N . ARG A 1 113 ? -7.878 18.714 7.133 1.00 98.00 113 ARG A N 1
ATOM 892 C CA . ARG A 1 113 ? -8.048 20.040 7.757 1.00 98.00 113 ARG A CA 1
ATOM 893 C C . ARG A 1 113 ? -9.364 20.701 7.352 1.00 98.00 113 ARG A C 1
ATOM 895 O O . ARG A 1 113 ? -10.056 21.254 8.201 1.00 98.00 113 ARG A O 1
ATOM 902 N N . THR A 1 114 ? -9.722 20.631 6.068 1.00 98.38 114 THR A N 1
ATOM 903 C CA . THR A 1 114 ? -11.010 21.138 5.573 1.00 98.38 114 THR A CA 1
ATOM 904 C C . THR A 1 114 ? -12.172 20.419 6.249 1.00 98.38 114 THR A C 1
ATOM 906 O O . THR A 1 114 ? -13.049 21.073 6.805 1.00 98.38 114 THR A O 1
ATOM 909 N N . ARG A 1 115 ? -12.130 19.084 6.293 1.00 97.88 115 ARG A N 1
ATOM 910 C CA . ARG A 1 115 ? -13.148 18.276 6.968 1.00 97.88 115 ARG A CA 1
ATOM 911 C C . ARG A 1 115 ? -13.263 18.610 8.459 1.00 97.88 115 ARG A C 1
ATOM 913 O O . ARG A 1 115 ? -14.371 18.768 8.954 1.00 97.88 115 ARG A O 1
ATOM 920 N N . ALA A 1 116 ? -12.145 18.754 9.169 1.00 97.81 116 ALA A N 1
ATOM 921 C CA . ALA A 1 116 ? -12.152 19.111 10.587 1.00 97.81 116 ALA A CA 1
ATOM 922 C C . ALA A 1 116 ? -12.792 20.491 10.816 1.00 97.81 116 ALA A C 1
ATOM 924 O O . ALA A 1 116 ? -13.541 20.680 11.772 1.00 97.81 116 ALA A O 1
ATOM 925 N N . ALA A 1 117 ? -12.546 21.463 9.931 1.00 97.38 117 ALA A N 1
ATOM 926 C CA . ALA A 1 117 ? -13.204 22.767 9.999 1.00 97.38 117 ALA A CA 1
ATOM 927 C C . ALA A 1 117 ? -14.731 22.654 9.817 1.00 97.38 117 ALA A C 1
ATOM 929 O O . ALA A 1 117 ? -15.477 23.232 10.606 1.00 97.38 117 ALA A O 1
ATOM 930 N N . GLU A 1 118 ? -15.196 21.862 8.847 1.00 9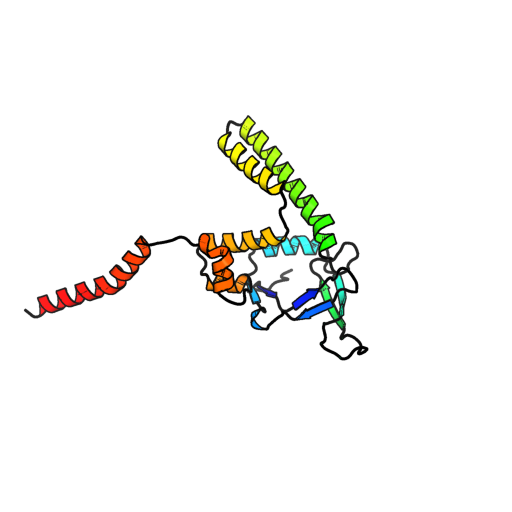7.31 118 GLU A N 1
ATOM 931 C CA . GLU A 1 118 ? -16.626 21.593 8.615 1.00 97.31 118 GLU A CA 1
ATOM 932 C C . GLU A 1 118 ? -17.284 20.874 9.808 1.00 97.31 118 GLU A C 1
ATOM 934 O O . GLU A 1 118 ? -18.380 21.239 10.247 1.00 97.31 118 GLU A O 1
ATOM 939 N N . GLU A 1 119 ? -16.600 19.884 10.386 1.00 97.25 119 GLU A N 1
ATOM 940 C CA . GLU A 1 119 ? -17.038 19.168 11.590 1.00 97.25 119 GLU A CA 1
ATOM 941 C C . GLU A 1 119 ? -17.195 20.134 12.780 1.00 97.25 119 GLU A C 1
ATOM 943 O O . GLU A 1 119 ? -18.202 20.072 13.486 1.00 97.25 119 GLU A O 1
ATOM 948 N N . ARG A 1 120 ? -16.286 21.107 12.960 1.00 96.62 120 ARG A N 1
ATOM 949 C CA . ARG A 1 120 ? -16.436 22.151 13.996 1.00 96.62 120 ARG A CA 1
ATOM 950 C C . ARG A 1 120 ? -17.622 23.062 13.742 1.00 96.62 120 ARG A C 1
ATOM 952 O O . ARG A 1 120 ? -18.381 23.339 14.667 1.00 96.62 120 ARG A O 1
ATOM 959 N N . THR A 1 121 ? -17.804 23.517 12.504 1.00 96.44 121 THR A N 1
ATOM 960 C CA . THR A 1 121 ? -18.937 24.381 12.143 1.00 96.44 121 THR A CA 1
ATOM 961 C C . THR A 1 121 ? -20.280 23.688 12.380 1.00 96.44 121 THR A C 1
ATOM 963 O O . THR A 1 121 ? -21.247 24.344 12.754 1.00 96.44 121 THR A O 1
ATOM 966 N N . THR A 1 122 ? -20.340 22.365 12.223 1.00 95.94 122 THR A N 1
ATOM 967 C CA . THR A 1 122 ? -21.550 21.558 12.453 1.00 95.94 122 THR A CA 1
ATOM 968 C C . THR A 1 122 ? -21.713 21.064 13.897 1.00 95.94 122 THR A C 1
ATOM 970 O O . THR A 1 122 ? -22.633 20.300 14.174 1.00 95.94 122 THR A O 1
ATOM 973 N N . GLY A 1 123 ? -20.854 21.498 14.829 1.00 95.31 123 GLY A N 1
ATOM 974 C CA . GLY A 1 123 ? -20.939 21.151 16.254 1.00 95.31 123 GLY A CA 1
ATOM 975 C C . GLY A 1 123 ? -20.321 19.800 16.640 1.00 95.31 123 GLY A C 1
ATOM 976 O O . GLY A 1 123 ? -20.438 19.383 17.791 1.00 95.31 123 GLY A O 1
ATOM 977 N N . HIS A 1 124 ? -19.626 19.121 15.724 1.00 95.12 124 HIS A N 1
ATOM 978 C CA . HIS A 1 124 ? -18.966 17.830 15.952 1.00 95.12 124 HIS A CA 1
ATOM 979 C C . HIS A 1 124 ? -17.508 17.998 16.418 1.00 95.12 124 HIS A C 1
ATOM 981 O O . HIS A 1 124 ? -16.585 17.446 15.821 1.00 95.12 124 HIS A O 1
ATOM 987 N N . THR A 1 125 ? -17.276 18.749 17.499 1.00 95.38 125 THR A N 1
ATOM 988 C CA . THR A 1 125 ? -15.919 19.122 17.951 1.00 95.38 125 THR A CA 1
ATOM 989 C C . THR A 1 125 ? -15.012 17.918 18.220 1.00 95.38 125 THR A C 1
ATOM 991 O O . THR A 1 125 ? -13.880 17.897 17.756 1.00 95.38 125 THR A O 1
ATOM 994 N N . ALA A 1 126 ? -15.513 16.869 18.883 1.00 96.06 126 ALA A N 1
ATOM 995 C CA . ALA A 1 126 ? -14.709 15.675 19.161 1.00 96.06 126 ALA A CA 1
ATOM 996 C C . ALA A 1 126 ? -14.284 14.927 17.881 1.00 96.06 126 ALA A C 1
ATOM 998 O O . ALA A 1 126 ? -13.174 14.400 17.809 1.00 96.06 126 ALA A O 1
ATOM 999 N N . ALA A 1 127 ? -15.150 14.897 16.861 1.00 95.44 127 ALA A N 1
ATOM 1000 C CA . ALA A 1 127 ? -14.806 14.326 15.560 1.00 95.44 127 ALA A CA 1
ATOM 1001 C C . ALA A 1 127 ? -13.757 15.191 14.850 1.00 95.44 127 ALA A C 1
ATOM 1003 O O . ALA A 1 127 ? -12.771 14.655 14.351 1.00 95.44 127 ALA A O 1
ATOM 1004 N N . ALA A 1 128 ? -13.916 16.517 14.900 1.00 96.94 128 ALA A N 1
ATOM 1005 C CA . ALA A 1 128 ? -12.952 17.447 14.332 1.00 96.94 128 ALA A CA 1
ATOM 1006 C C . ALA A 1 128 ? -11.560 17.310 14.956 1.00 96.94 128 ALA A C 1
ATOM 1008 O O . ALA A 1 128 ? -10.566 17.296 14.233 1.00 96.94 128 ALA A O 1
ATOM 1009 N N . ASP A 1 129 ? -11.477 17.168 16.279 1.00 97.56 129 ASP A N 1
ATOM 1010 C CA . ASP A 1 129 ? -10.203 17.005 16.981 1.00 97.56 129 ASP A CA 1
ATOM 1011 C C . ASP A 1 129 ? -9.531 15.670 16.625 1.00 97.56 129 ASP A C 1
ATOM 1013 O O . ASP A 1 129 ? -8.318 15.618 16.413 1.00 97.56 129 ASP A O 1
ATOM 1017 N N . ALA A 1 130 ? -10.312 14.596 16.465 1.00 96.94 130 ALA A N 1
ATOM 1018 C CA . ALA A 1 130 ? -9.801 13.324 15.960 1.00 96.94 130 ALA A CA 1
ATOM 1019 C C . ALA A 1 130 ? -9.303 13.441 14.506 1.00 96.94 130 ALA A C 1
ATOM 1021 O O . ALA A 1 130 ? -8.228 12.931 14.182 1.00 96.94 130 ALA A O 1
ATOM 1022 N N . THR A 1 131 ? -10.045 14.134 13.638 1.00 97.56 131 THR A N 1
ATOM 1023 C CA . THR A 1 131 ? -9.656 14.393 12.244 1.00 97.56 131 THR A CA 1
ATOM 1024 C C . THR A 1 131 ? -8.368 15.220 12.171 1.00 97.56 131 THR A C 1
ATOM 1026 O O . THR A 1 131 ? -7.465 14.885 11.398 1.00 97.56 131 THR A O 1
ATOM 1029 N N . ASP A 1 132 ? -8.226 16.250 13.007 1.00 97.62 132 ASP A N 1
ATOM 1030 C CA . ASP A 1 132 ? -7.009 17.062 13.082 1.00 97.62 132 ASP A CA 1
ATOM 1031 C C . ASP A 1 132 ? -5.805 16.276 13.595 1.00 97.62 132 ASP A C 1
ATOM 1033 O O . ASP A 1 132 ? -4.724 16.397 13.023 1.00 97.62 132 ASP A O 1
ATOM 1037 N N . ALA A 1 133 ? -5.985 15.401 14.585 1.00 96.56 133 ALA A N 1
ATOM 1038 C CA . ALA A 1 133 ? -4.908 14.532 15.048 1.00 96.56 133 ALA A CA 1
ATOM 1039 C C . ALA A 1 133 ? -4.387 13.607 13.928 1.00 96.56 133 ALA A C 1
ATOM 1041 O O . ALA A 1 133 ? -3.192 13.300 13.865 1.00 96.56 133 ALA A O 1
ATOM 1042 N N . VAL A 1 134 ? -5.255 13.169 13.006 1.00 94.75 134 VAL A N 1
ATOM 1043 C CA . VAL A 1 134 ? -4.828 12.421 11.810 1.00 94.75 134 VAL A CA 1
ATOM 1044 C C . VAL A 1 134 ? -4.084 13.334 10.833 1.00 94.75 134 VAL A C 1
ATOM 1046 O O . VAL A 1 134 ? -3.052 12.928 10.295 1.00 94.75 134 VAL A O 1
ATOM 1049 N N . ALA A 1 135 ? -4.557 14.565 10.625 1.00 96.25 135 ALA A N 1
ATOM 1050 C CA . ALA A 1 135 ? -3.870 15.540 9.780 1.00 96.25 135 ALA A CA 1
ATOM 1051 C C . ALA A 1 135 ? -2.463 15.867 10.315 1.00 96.25 135 ALA A C 1
ATOM 1053 O O . ALA A 1 135 ? -1.508 15.881 9.540 1.00 96.25 135 ALA A O 1
ATOM 1054 N N . ASP A 1 136 ? -2.306 16.036 11.630 1.00 95.44 136 ASP A N 1
ATOM 1055 C CA . ASP A 1 136 ? -1.013 16.258 12.291 1.00 95.44 136 ASP A CA 1
ATOM 1056 C C . ASP A 1 136 ? -0.041 15.097 12.046 1.00 95.44 136 ASP A C 1
ATOM 1058 O O . ASP A 1 136 ? 1.136 15.311 11.744 1.00 95.44 136 ASP A O 1
ATOM 1062 N N . ARG A 1 137 ? -0.531 13.850 12.100 1.00 92.56 137 ARG A N 1
ATOM 1063 C CA . ARG A 1 137 ? 0.279 12.669 11.762 1.00 92.56 137 ARG A CA 1
ATOM 1064 C C . ARG A 1 137 ? 0.733 12.688 10.305 1.00 92.56 137 ARG A C 1
ATOM 1066 O O . ARG A 1 137 ? 1.894 12.377 10.046 1.00 92.56 137 ARG A O 1
ATOM 1073 N N . LEU A 1 138 ? -0.143 13.072 9.371 1.00 92.81 138 LEU A N 1
ATOM 1074 C CA . LEU A 1 138 ? 0.209 13.195 7.950 1.00 92.81 138 LEU A CA 1
ATOM 1075 C C . LEU A 1 138 ? 1.213 14.318 7.676 1.00 92.81 138 LEU A C 1
ATOM 1077 O O . LEU A 1 138 ? 2.088 14.142 6.831 1.00 92.81 138 LEU A O 1
ATOM 1081 N N . ALA A 1 139 ? 1.108 15.438 8.394 1.00 90.19 139 ALA A N 1
ATOM 1082 C CA . ALA A 1 139 ? 2.053 16.551 8.305 1.00 90.19 139 ALA A CA 1
ATOM 1083 C C . ALA A 1 139 ? 3.461 16.175 8.817 1.00 90.19 139 ALA A C 1
ATOM 1085 O O . ALA A 1 139 ? 4.452 16.826 8.475 1.00 90.19 139 ALA A O 1
ATOM 1086 N N . GLY A 1 140 ? 3.560 15.113 9.623 1.00 86.00 140 GLY A N 1
ATOM 1087 C CA . GLY A 1 140 ? 4.815 14.490 10.025 1.00 86.00 140 GLY A CA 1
ATOM 1088 C C . GLY A 1 140 ? 5.530 13.733 8.893 1.00 86.00 140 GLY A C 1
ATOM 1089 O O . GLY A 1 140 ? 5.216 13.832 7.707 1.00 86.00 140 GLY A O 1
ATOM 1090 N N . LYS A 1 141 ? 6.546 12.937 9.251 1.00 79.19 141 LYS A N 1
ATOM 1091 C CA . LYS A 1 141 ? 7.284 12.097 8.291 1.00 79.19 141 LYS A CA 1
ATOM 1092 C C . LYS A 1 141 ? 6.553 10.772 8.053 1.00 79.19 141 LYS A C 1
ATOM 1094 O O . LYS A 1 141 ? 6.964 9.752 8.591 1.00 79.19 141 LYS A O 1
ATOM 1099 N N . VAL A 1 142 ? 5.507 10.784 7.228 1.00 88.88 142 VAL A N 1
ATOM 1100 C CA . VAL A 1 142 ? 4.847 9.554 6.754 1.00 88.88 142 VAL A CA 1
ATOM 1101 C C . VAL A 1 142 ? 5.563 9.040 5.508 1.00 88.88 142 VAL A C 1
ATOM 1103 O O . VAL A 1 142 ? 5.665 9.738 4.491 1.00 88.88 142 VAL A O 1
ATOM 1106 N N . ASP A 1 143 ? 6.077 7.816 5.572 1.00 91.19 143 ASP A N 1
ATOM 1107 C CA . ASP A 1 143 ? 6.729 7.178 4.435 1.00 91.19 143 ASP A CA 1
ATOM 1108 C C . ASP A 1 143 ? 5.766 6.282 3.635 1.00 91.19 143 ASP A C 1
ATOM 1110 O O . ASP A 1 143 ? 4.678 5.926 4.074 1.00 91.19 143 ASP A O 1
ATOM 1114 N N . PHE A 1 144 ? 6.153 5.925 2.411 1.00 91.94 144 PHE A N 1
ATOM 1115 C CA . PHE A 1 144 ? 5.312 5.098 1.538 1.00 91.94 144 PHE A CA 1
ATOM 1116 C C . PHE A 1 144 ? 5.095 3.664 2.072 1.00 91.94 144 PHE A C 1
ATOM 1118 O O . PHE A 1 144 ? 4.138 2.989 1.692 1.00 91.94 144 PHE A O 1
ATOM 1125 N N . HIS A 1 145 ? 5.993 3.174 2.929 1.00 93.12 145 HIS A N 1
ATOM 1126 C CA . HIS A 1 145 ? 5.894 1.877 3.596 1.00 93.12 145 HIS A CA 1
ATOM 1127 C C . HIS A 1 145 ? 4.770 1.838 4.638 1.00 93.12 145 HIS A C 1
ATOM 1129 O O . HIS A 1 145 ? 4.260 0.754 4.914 1.00 93.12 145 HIS A O 1
ATOM 1135 N N . GLU A 1 146 ? 4.294 2.986 5.116 1.00 92.56 146 GLU A N 1
ATOM 1136 C CA . GLU A 1 146 ? 3.118 3.077 5.992 1.00 92.56 146 GLU A CA 1
ATOM 1137 C C . GLU A 1 146 ? 1.872 2.432 5.370 1.00 92.56 146 GLU A C 1
ATOM 1139 O O . GLU A 1 146 ? 1.072 1.816 6.068 1.00 92.56 146 GLU A O 1
ATOM 1144 N N . LEU A 1 147 ? 1.736 2.440 4.036 1.00 94.88 147 LEU A N 1
ATOM 1145 C CA . LEU A 1 147 ? 0.655 1.716 3.352 1.00 94.88 147 LEU A CA 1
ATOM 1146 C C . LEU A 1 147 ? 0.728 0.197 3.575 1.00 94.88 147 LEU A C 1
ATOM 1148 O O . LEU A 1 147 ? -0.296 -0.487 3.604 1.00 94.88 147 LEU A O 1
ATOM 1152 N N . ARG A 1 148 ? 1.937 -0.350 3.733 1.00 94.88 148 ARG A N 1
ATOM 1153 C CA . ARG A 1 148 ? 2.141 -1.764 4.055 1.00 94.88 148 ARG A CA 1
ATOM 1154 C C . ARG A 1 148 ? 1.855 -2.044 5.528 1.00 94.88 148 ARG A C 1
ATOM 1156 O O . ARG A 1 148 ? 1.276 -3.092 5.807 1.00 94.88 148 ARG A O 1
ATOM 1163 N N . HIS A 1 149 ? 2.211 -1.131 6.434 1.00 95.69 149 HIS A N 1
ATOM 1164 C CA . HIS A 1 149 ? 1.820 -1.226 7.843 1.00 95.69 149 HIS A CA 1
ATOM 1165 C C . HIS A 1 149 ? 0.296 -1.176 7.996 1.00 95.69 149 HIS A C 1
ATOM 1167 O O . HIS A 1 149 ? -0.268 -2.038 8.665 1.00 95.69 149 HIS A O 1
ATOM 1173 N N . PHE A 1 150 ? -0.377 -0.271 7.280 1.00 95.50 150 PHE A N 1
ATOM 1174 C CA . PHE A 1 150 ? -1.838 -0.211 7.214 1.00 95.50 150 PHE A CA 1
ATOM 1175 C C . PHE A 1 150 ? -2.450 -1.510 6.679 1.00 95.50 150 PHE A C 1
ATOM 1177 O O . PHE A 1 150 ? -3.412 -2.026 7.236 1.00 95.50 150 PHE A O 1
ATOM 1184 N N . TYR A 1 151 ? -1.880 -2.086 5.618 1.00 96.44 151 TYR A N 1
ATOM 1185 C CA . TYR A 1 151 ? -2.358 -3.368 5.105 1.00 96.44 151 TYR A CA 1
ATOM 1186 C C . TYR A 1 151 ? -2.207 -4.505 6.130 1.00 96.44 151 TYR A C 1
ATOM 1188 O O . TYR A 1 151 ? -3.098 -5.342 6.245 1.00 96.44 151 TYR A O 1
ATOM 1196 N N . ALA A 1 152 ? -1.111 -4.535 6.893 1.00 97.06 152 ALA A N 1
ATOM 1197 C CA . ALA A 1 152 ? -0.923 -5.518 7.957 1.00 97.06 152 ALA A CA 1
ATOM 1198 C C . ALA A 1 152 ? -1.948 -5.337 9.086 1.00 97.06 152 ALA A C 1
ATOM 1200 O O . ALA A 1 152 ? -2.623 -6.299 9.448 1.00 97.06 152 ALA A O 1
ATOM 1201 N N . SER A 1 153 ? -2.101 -4.11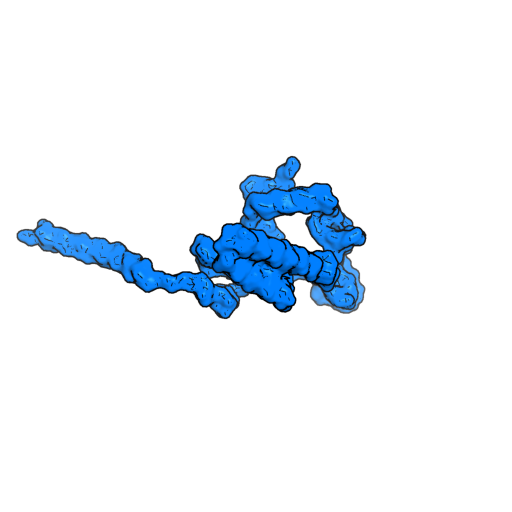2 9.598 1.00 97.19 153 SER A N 1
ATOM 1202 C CA . SER A 1 153 ? -3.035 -3.820 10.688 1.00 97.19 153 SER A CA 1
ATOM 1203 C C . SER A 1 153 ? -4.487 -4.070 10.286 1.00 97.19 153 SER A C 1
ATOM 1205 O O . SER A 1 153 ? -5.240 -4.620 11.083 1.00 97.19 153 SER A O 1
ATOM 1207 N N . LEU A 1 154 ? -4.864 -3.772 9.038 1.00 97.44 154 LEU A N 1
ATOM 1208 C CA . LEU A 1 154 ? -6.186 -4.083 8.492 1.00 97.44 154 LEU A CA 1
ATOM 1209 C C . LEU A 1 154 ? -6.491 -5.586 8.540 1.00 97.44 154 LEU A C 1
ATOM 1211 O O . LEU A 1 154 ? -7.574 -5.973 8.969 1.00 97.44 154 LEU A O 1
ATOM 1215 N N . LEU A 1 155 ? -5.552 -6.435 8.106 1.00 96.81 155 LEU A N 1
ATOM 1216 C CA . LEU A 1 155 ? -5.745 -7.889 8.131 1.00 96.81 155 LEU A CA 1
ATOM 1217 C C . LEU A 1 155 ? -5.871 -8.412 9.567 1.00 96.81 155 LEU A C 1
ATOM 1219 O O . LEU A 1 155 ? -6.744 -9.228 9.846 1.00 96.81 155 LEU A O 1
ATOM 1223 N N . ILE A 1 156 ? -5.026 -7.922 10.476 1.00 97.00 156 ILE A N 1
ATOM 1224 C CA . ILE A 1 156 ? -5.056 -8.314 11.892 1.00 97.00 156 ILE A CA 1
ATOM 1225 C C . ILE A 1 156 ? -6.381 -7.902 12.532 1.00 97.00 156 ILE A C 1
ATOM 1227 O O . ILE A 1 156 ? -7.024 -8.715 13.190 1.00 97.00 156 ILE A O 1
ATOM 1231 N N . HIS A 1 157 ? -6.828 -6.671 12.279 1.00 96.12 157 HIS A N 1
ATOM 1232 C CA . HIS A 1 157 ? -8.113 -6.172 12.755 1.00 96.12 157 HIS A CA 1
ATOM 1233 C C . HIS A 1 157 ? -9.293 -6.999 12.223 1.00 96.12 157 HIS A C 1
ATOM 1235 O O . HIS A 1 157 ? -10.251 -7.240 12.949 1.00 96.12 157 HIS A O 1
ATOM 1241 N N . ALA A 1 158 ? -9.203 -7.492 10.985 1.00 96.00 158 ALA A N 1
ATOM 1242 C CA . ALA A 1 158 ? -10.191 -8.399 10.402 1.00 96.00 158 ALA A CA 1
ATOM 1243 C C . ALA A 1 158 ? -10.145 -9.833 10.978 1.00 96.00 158 ALA A C 1
ATOM 1245 O O . ALA A 1 158 ? -10.899 -10.692 10.525 1.00 96.00 158 ALA A O 1
ATOM 1246 N N . GLY A 1 159 ? -9.274 -10.109 11.955 1.00 95.19 159 GLY A N 1
ATOM 1247 C CA . GLY A 1 159 ? -9.153 -11.412 12.609 1.00 95.19 159 GLY A CA 1
ATOM 1248 C C . GLY A 1 159 ? -8.290 -12.421 11.851 1.00 95.19 159 GLY A C 1
ATOM 1249 O O . GLY A 1 159 ? -8.355 -13.618 12.131 1.00 95.19 159 GLY A O 1
ATOM 1250 N N . GLU A 1 160 ? -7.479 -11.981 10.885 1.00 96.62 160 GLU A N 1
ATOM 1251 C CA . GLU A 1 160 ? -6.614 -12.895 10.140 1.00 96.62 160 GLU A CA 1
ATOM 1252 C C . GLU A 1 160 ? -5.510 -13.494 11.019 1.00 96.62 160 GLU A C 1
ATOM 1254 O O . GLU A 1 160 ? -4.913 -12.848 11.888 1.00 96.62 160 GLU A O 1
ATOM 1259 N N . SER A 1 161 ? -5.186 -14.757 10.743 1.00 95.50 161 SER A N 1
ATOM 1260 C CA . SER A 1 161 ? -4.125 -15.458 11.467 1.00 95.50 161 SER A CA 1
ATOM 1261 C C . SER A 1 161 ? -2.738 -14.891 11.145 1.00 95.50 161 SER A C 1
ATOM 1263 O O . SER A 1 161 ? -2.463 -14.459 10.019 1.00 95.50 161 SER A O 1
ATOM 1265 N N . VAL A 1 162 ? -1.807 -15.021 12.096 1.00 96.56 162 VAL A N 1
ATOM 1266 C CA . VAL A 1 162 ? -0.380 -14.685 11.915 1.00 96.56 162 VAL A CA 1
ATOM 1267 C C . VAL A 1 162 ? 0.188 -15.317 10.642 1.00 96.56 162 VAL A C 1
ATOM 1269 O O . VAL A 1 162 ? 0.918 -14.667 9.897 1.00 96.56 162 VAL A O 1
ATOM 1272 N N . LYS A 1 163 ? -0.202 -16.563 10.334 1.00 95.31 163 LYS A N 1
ATOM 1273 C CA . LYS A 1 163 ? 0.229 -17.282 9.127 1.00 95.31 163 LYS A CA 1
ATOM 1274 C C . LYS A 1 163 ? -0.233 -16.598 7.840 1.00 95.31 163 LYS A C 1
ATOM 1276 O O . LYS A 1 163 ? 0.544 -16.500 6.888 1.00 95.31 163 LYS A O 1
ATOM 1281 N N . VAL A 1 164 ? -1.479 -16.125 7.793 1.00 95.25 164 VAL A N 1
ATOM 1282 C CA . VAL A 1 164 ? -2.001 -15.399 6.627 1.00 95.25 164 VAL A CA 1
ATOM 1283 C C . VAL A 1 164 ? -1.277 -14.066 6.485 1.00 95.25 164 VAL A C 1
ATOM 1285 O O . VAL A 1 164 ? -0.743 -13.793 5.409 1.00 95.25 164 VAL A O 1
ATOM 1288 N N . VAL A 1 165 ? -1.181 -13.276 7.556 1.00 96.00 165 VAL A N 1
ATOM 1289 C CA . VAL A 1 165 ? -0.510 -11.965 7.535 1.00 96.00 165 VAL A CA 1
ATOM 1290 C C . VAL A 1 165 ? 0.951 -12.108 7.099 1.00 96.00 165 VAL A C 1
ATOM 1292 O O . VAL A 1 165 ? 1.371 -11.447 6.146 1.00 96.00 165 VAL A O 1
ATOM 1295 N N . GLN A 1 166 ? 1.697 -13.047 7.690 1.00 94.81 166 GLN A N 1
ATOM 1296 C CA . GLN A 1 166 ? 3.077 -13.361 7.305 1.00 94.81 166 GLN A CA 1
ATOM 1297 C C . GLN A 1 166 ? 3.184 -13.656 5.802 1.00 94.81 166 GLN A C 1
ATOM 1299 O O . GLN A 1 166 ? 4.024 -13.071 5.111 1.00 94.81 166 GLN A O 1
ATOM 1304 N N . ALA A 1 167 ? 2.319 -14.529 5.274 1.00 92.69 167 ALA A N 1
ATOM 1305 C CA . ALA A 1 167 ? 2.331 -14.913 3.864 1.00 92.69 167 ALA A CA 1
ATOM 1306 C C . ALA A 1 167 ? 1.963 -13.748 2.926 1.00 92.69 167 ALA A C 1
ATOM 1308 O O . ALA A 1 167 ? 2.537 -13.621 1.842 1.00 92.69 167 ALA A O 1
ATOM 1309 N N . ARG A 1 168 ? 1.028 -12.869 3.317 1.00 93.75 168 ARG A N 1
ATOM 1310 C CA . ARG A 1 168 ? 0.651 -11.680 2.527 1.00 93.75 168 ARG A CA 1
ATOM 1311 C C . ARG A 1 168 ? 1.760 -10.638 2.486 1.00 93.75 168 ARG A C 1
ATOM 1313 O O . ARG A 1 168 ? 2.009 -10.044 1.432 1.00 93.75 168 ARG A O 1
ATOM 1320 N N . LEU A 1 169 ? 2.451 -10.453 3.604 1.00 92.56 169 LEU A N 1
ATOM 1321 C CA . LEU A 1 169 ? 3.595 -9.560 3.698 1.00 92.56 169 LEU A CA 1
ATOM 1322 C C . LEU A 1 169 ? 4.830 -10.161 3.007 1.00 92.56 169 LEU A C 1
ATOM 1324 O O . LEU A 1 169 ? 5.613 -9.419 2.410 1.00 92.56 169 LEU A O 1
ATOM 1328 N N . GLY A 1 170 ? 4.976 -11.484 2.985 1.00 91.06 170 GLY A N 1
ATOM 1329 C CA . GLY A 1 170 ? 6.176 -12.156 2.483 1.00 91.06 170 GLY A CA 1
ATOM 1330 C C . GLY A 1 170 ? 7.330 -12.098 3.485 1.00 91.06 170 GLY A C 1
ATOM 1331 O O . GLY A 1 170 ? 8.484 -11.988 3.075 1.00 91.06 170 GLY A O 1
ATOM 1332 N N . HIS A 1 171 ? 7.013 -12.108 4.784 1.00 92.38 171 HIS A N 1
ATOM 1333 C CA . HIS A 1 171 ? 8.003 -12.210 5.857 1.00 92.38 171 HIS A CA 1
ATOM 1334 C C . HIS A 1 171 ? 8.570 -13.626 5.933 1.00 92.38 171 HIS A C 1
ATOM 1336 O O . HIS A 1 171 ? 7.862 -14.613 5.698 1.00 92.38 171 HIS A O 1
ATOM 1342 N N . LYS A 1 172 ? 9.854 -13.731 6.282 1.00 87.81 172 LYS A N 1
ATOM 1343 C CA . LYS A 1 172 ? 10.580 -15.013 6.260 1.00 87.81 172 LYS A CA 1
ATOM 1344 C C . LYS A 1 172 ? 10.105 -15.971 7.351 1.00 87.81 172 LYS A C 1
ATOM 1346 O O . LYS A 1 172 ? 10.250 -17.180 7.211 1.00 87.81 172 LYS A O 1
ATOM 1351 N N . SER A 1 173 ? 9.574 -15.427 8.439 1.00 90.44 173 SER A N 1
ATOM 1352 C CA . SER A 1 173 ? 9.120 -16.177 9.601 1.00 90.44 173 SER A CA 1
ATOM 1353 C C . SER A 1 173 ? 7.934 -15.484 10.261 1.00 90.44 173 SER A C 1
ATOM 1355 O O . SER A 1 173 ? 7.729 -14.276 10.111 1.00 90.44 173 SER A O 1
ATOM 1357 N N . ALA A 1 174 ? 7.165 -16.256 11.030 1.00 93.44 174 ALA A N 1
ATOM 1358 C CA . ALA A 1 174 ? 6.131 -15.709 11.901 1.00 93.44 174 ALA A CA 1
ATOM 1359 C C . ALA A 1 174 ? 6.728 -14.736 12.933 1.00 93.44 174 ALA A C 1
ATOM 1361 O O . ALA A 1 174 ? 6.121 -13.706 13.190 1.00 93.44 174 ALA A O 1
ATOM 1362 N N . VAL A 1 175 ? 7.945 -15.009 13.427 1.00 95.44 175 VAL A N 1
ATOM 1363 C CA . VAL A 1 175 ? 8.681 -14.140 14.364 1.00 95.44 175 VAL A CA 1
ATOM 1364 C C . VAL A 1 175 ? 8.820 -12.718 13.818 1.00 95.44 175 VAL A C 1
ATOM 1366 O O . VAL A 1 175 ? 8.380 -11.792 14.471 1.00 95.44 175 VAL A O 1
ATOM 1369 N N . GLU A 1 176 ? 9.276 -12.534 12.574 1.00 94.44 176 GLU A N 1
ATOM 1370 C CA . GLU A 1 176 ? 9.388 -11.191 11.965 1.00 94.44 176 GLU A CA 1
ATOM 1371 C C . GLU A 1 176 ? 8.039 -10.441 11.931 1.00 94.44 176 GLU A C 1
ATOM 1373 O O . GLU A 1 176 ? 7.976 -9.219 12.056 1.00 94.44 176 GLU A O 1
ATOM 1378 N N . THR A 1 177 ? 6.937 -11.180 11.778 1.00 95.94 177 THR A N 1
ATOM 1379 C CA . THR A 1 177 ? 5.581 -10.614 11.796 1.00 95.94 177 THR A CA 1
ATOM 1380 C C . THR A 1 177 ? 5.138 -10.256 13.212 1.00 95.94 177 THR A C 1
ATOM 1382 O O . THR A 1 177 ? 4.590 -9.176 13.410 1.00 95.94 177 THR A O 1
ATOM 1385 N N . LEU A 1 178 ? 5.387 -11.132 14.184 1.00 96.25 178 LEU A N 1
ATOM 1386 C CA . LEU A 1 178 ? 5.021 -10.935 15.586 1.00 96.25 178 LEU A CA 1
ATOM 1387 C C . LEU A 1 178 ? 5.873 -9.856 16.262 1.00 96.25 178 LEU A C 1
ATOM 1389 O O . LEU A 1 178 ? 5.321 -9.038 16.987 1.00 96.25 178 LEU A O 1
ATOM 1393 N N . ASP A 1 179 ? 7.165 -9.771 15.950 1.00 96.94 179 ASP A N 1
ATOM 1394 C CA . ASP A 1 179 ? 8.050 -8.708 16.441 1.00 96.94 179 ASP A CA 1
ATOM 1395 C C . ASP A 1 179 ? 7.533 -7.324 16.022 1.00 96.94 179 ASP A C 1
ATOM 1397 O O . ASP A 1 179 ? 7.609 -6.363 16.782 1.00 96.94 179 ASP A O 1
ATOM 1401 N N . THR A 1 180 ? 6.981 -7.223 14.807 1.00 95.69 180 THR A N 1
ATOM 1402 C CA . THR A 1 180 ? 6.500 -5.949 14.255 1.00 95.69 180 THR A CA 1
ATOM 1403 C C . THR A 1 180 ? 5.060 -5.638 14.671 1.00 95.69 180 THR A C 1
ATOM 1405 O O . THR A 1 180 ? 4.753 -4.498 15.003 1.00 95.69 180 THR A O 1
ATOM 1408 N N . TYR A 1 181 ? 4.158 -6.625 14.635 1.00 96.94 181 TYR A N 1
ATOM 1409 C CA . TYR A 1 181 ? 2.707 -6.409 14.750 1.00 96.94 181 TYR A CA 1
ATOM 1410 C C . TYR A 1 181 ? 2.034 -7.197 15.875 1.00 96.94 181 TYR A C 1
ATOM 1412 O O . TYR A 1 181 ? 0.817 -7.123 16.006 1.00 96.94 181 TYR A O 1
ATOM 1420 N N . GLY A 1 182 ? 2.782 -7.957 16.678 1.00 94.00 182 GLY A N 1
ATOM 1421 C CA . GLY A 1 182 ? 2.236 -8.802 17.747 1.00 94.00 182 GLY A CA 1
ATOM 1422 C C . GLY A 1 182 ? 1.315 -8.037 18.696 1.00 94.00 182 GLY A C 1
ATOM 1423 O O . GLY A 1 182 ? 0.267 -8.543 19.073 1.00 94.00 182 GLY A O 1
ATOM 1424 N N . HIS A 1 183 ? 1.653 -6.775 18.966 1.00 94.38 183 HIS A N 1
ATOM 1425 C CA . HIS A 1 183 ? 0.880 -5.851 19.799 1.00 94.38 183 HIS A CA 1
ATOM 1426 C C . HIS A 1 183 ? -0.508 -5.472 19.244 1.00 94.38 183 HIS A C 1
ATOM 1428 O O . HIS A 1 183 ? -1.275 -4.819 19.944 1.00 94.38 183 HIS A O 1
ATOM 1434 N N . LEU A 1 184 ? -0.826 -5.823 17.992 1.00 95.69 184 LEU A N 1
ATOM 1435 C CA . LEU A 1 184 ? -2.127 -5.559 17.372 1.00 95.69 184 LEU A CA 1
ATOM 1436 C C . LEU A 1 184 ? -3.094 -6.742 17.476 1.00 95.69 184 LEU A C 1
ATOM 1438 O O . LEU A 1 184 ? -4.286 -6.555 17.235 1.00 95.69 184 LEU A O 1
ATOM 1442 N N . TRP A 1 185 ? -2.611 -7.953 17.782 1.00 93.25 185 TRP A N 1
ATOM 1443 C CA . TRP A 1 185 ? -3.509 -9.089 17.977 1.00 93.25 185 TRP A CA 1
ATOM 1444 C C . TRP A 1 185 ? -4.212 -8.963 19.330 1.00 93.25 185 TRP A C 1
ATOM 1446 O O . TRP A 1 185 ? -3.548 -8.697 20.333 1.00 93.25 185 TRP A O 1
ATOM 1456 N N . PRO A 1 186 ? -5.542 -9.149 19.372 1.00 87.00 186 PRO A N 1
ATOM 1457 C CA . PRO A 1 186 ? -6.275 -9.096 20.622 1.00 87.00 186 PRO A CA 1
ATOM 1458 C C . PRO A 1 186 ? -5.864 -10.262 21.520 1.00 87.00 186 PRO A C 1
ATOM 1460 O O . PRO A 1 186 ? -5.708 -11.392 21.049 1.00 87.00 186 PRO A O 1
ATOM 1463 N N . ASP A 1 187 ? -5.746 -9.987 22.814 1.00 85.88 187 ASP A N 1
ATOM 1464 C CA . ASP A 1 187 ? -5.763 -11.044 23.817 1.00 85.88 187 ASP A CA 1
ATOM 1465 C C . ASP A 1 187 ? -7.207 -11.531 24.018 1.00 85.88 187 ASP A C 1
ATOM 1467 O O . ASP A 1 187 ? -8.162 -10.757 23.895 1.00 85.88 187 ASP A O 1
ATOM 1471 N N . ASN A 1 188 ? -7.383 -12.823 24.282 1.00 84.06 188 ASN A N 1
ATOM 1472 C CA . ASN A 1 188 ? -8.697 -13.436 24.459 1.00 84.06 188 ASN A CA 1
ATOM 1473 C C . ASN A 1 188 ? -8.652 -14.534 25.522 1.00 84.06 188 ASN A C 1
ATOM 1475 O O . ASN A 1 188 ? -8.857 -15.720 25.241 1.00 84.06 188 ASN A O 1
ATOM 1479 N N . GLU A 1 189 ? -8.381 -14.129 26.758 1.00 88.25 189 GLU A N 1
ATOM 1480 C CA . GLU A 1 189 ? -8.365 -15.046 27.895 1.00 88.25 189 GLU A CA 1
ATOM 1481 C C . GLU A 1 189 ? -9.697 -15.790 28.060 1.00 88.25 189 GLU A C 1
ATOM 1483 O O . GLU A 1 189 ? -9.701 -17.002 28.264 1.00 88.25 189 GLU A O 1
ATOM 1488 N N . GLU A 1 190 ? -10.832 -15.095 27.93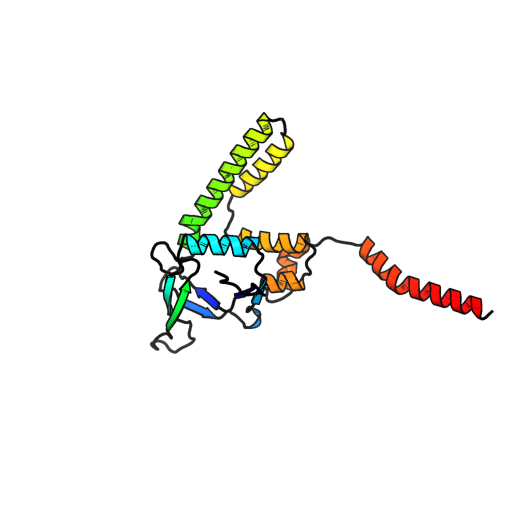3 1.00 84.56 190 GLU A N 1
ATOM 1489 C CA . GLU A 1 190 ? -12.153 -15.705 28.126 1.00 84.56 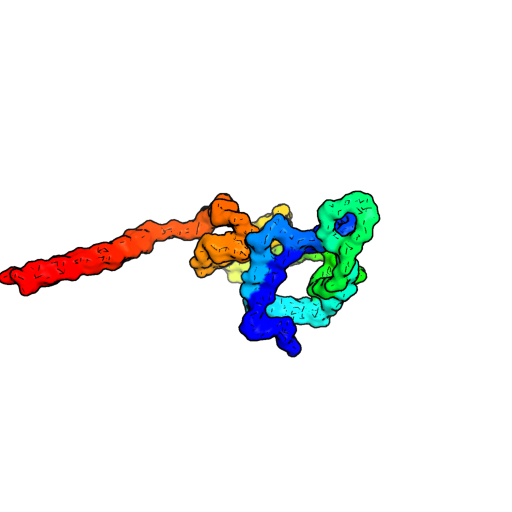190 GLU A CA 1
ATOM 1490 C C . GLU A 1 190 ? -12.472 -16.733 27.037 1.00 84.56 190 GLU A C 1
ATOM 1492 O O . GLU A 1 190 ? -12.894 -17.848 27.334 1.00 84.56 190 GLU A O 1
ATOM 1497 N N . GLY A 1 191 ? -12.181 -16.416 25.774 1.00 84.25 191 GLY A N 1
ATOM 1498 C CA . GLY A 1 191 ? -12.295 -17.386 24.687 1.00 84.25 191 GLY A CA 1
ATOM 1499 C C . GLY A 1 191 ? -11.339 -18.566 24.854 1.00 84.25 191 GLY A C 1
ATOM 1500 O O . GLY A 1 191 ? -11.690 -19.686 24.492 1.00 84.25 191 GLY A O 1
ATOM 1501 N N . THR A 1 192 ? -10.162 -18.344 25.447 1.00 89.19 192 THR A N 1
ATOM 1502 C CA . THR A 1 192 ? -9.214 -19.419 25.768 1.00 89.19 192 THR A CA 1
ATOM 1503 C C . THR A 1 192 ? -9.786 -20.360 26.826 1.00 89.19 192 THR A C 1
ATOM 1505 O O . THR A 1 192 ? -9.747 -21.576 26.630 1.00 89.19 192 THR A O 1
ATOM 1508 N N . ARG A 1 193 ? -10.378 -19.826 27.905 1.00 91.38 193 ARG A N 1
ATOM 1509 C CA . ARG A 1 193 ? -11.072 -20.633 28.928 1.00 91.38 193 ARG A CA 1
ATOM 1510 C C . ARG A 1 193 ? -12.226 -21.416 28.311 1.00 91.38 193 ARG A C 1
ATOM 1512 O O . ARG A 1 193 ? -12.234 -22.641 28.388 1.00 91.38 193 ARG A O 1
ATOM 1519 N N . ALA A 1 194 ? -13.120 -20.729 27.601 1.00 91.69 194 ALA A N 1
ATOM 1520 C CA . ALA A 1 194 ? -14.286 -21.338 26.967 1.00 91.69 194 ALA A CA 1
ATOM 1521 C C . ALA A 1 194 ? -13.913 -22.449 25.969 1.00 91.69 194 ALA A C 1
ATOM 1523 O O . ALA A 1 194 ? -14.609 -23.460 25.882 1.00 91.69 194 ALA A O 1
ATOM 1524 N N . ALA A 1 195 ? -12.807 -22.301 25.232 1.00 91.44 195 ALA A N 1
ATOM 1525 C CA . ALA A 1 195 ? -12.326 -23.330 24.314 1.00 91.44 195 ALA A CA 1
ATOM 1526 C C . ALA A 1 195 ? -11.888 -24.611 25.046 1.00 91.44 195 ALA A C 1
ATOM 1528 O O . ALA A 1 195 ? -12.216 -25.715 24.604 1.00 91.44 195 ALA A O 1
ATOM 1529 N N . VAL A 1 196 ? -11.170 -24.476 26.166 1.00 93.69 196 VAL A N 1
ATOM 1530 C CA . VAL A 1 196 ? -10.735 -25.617 26.987 1.00 93.69 196 VAL A CA 1
ATOM 1531 C C . VAL A 1 196 ? -11.929 -26.264 27.689 1.00 93.69 196 VAL A C 1
ATOM 1533 O O . VAL A 1 196 ? -12.078 -27.486 27.618 1.00 93.69 196 VAL A O 1
ATOM 1536 N N . ASP A 1 197 ? -12.809 -25.464 28.293 1.00 94.56 197 ASP A N 1
ATOM 1537 C CA . ASP A 1 197 ? -14.026 -25.943 28.958 1.00 94.56 197 ASP A CA 1
ATOM 1538 C C . ASP A 1 197 ? -14.958 -26.659 27.978 1.00 94.56 197 ASP A C 1
ATOM 1540 O O . ASP A 1 197 ? -15.484 -27.724 28.288 1.00 94.56 197 ASP A O 1
ATOM 1544 N N . GLY A 1 198 ? -15.119 -26.139 26.760 1.00 93.25 198 GLY A N 1
ATOM 1545 C CA . GLY A 1 198 ? -15.894 -26.804 25.715 1.00 93.25 198 GLY A CA 1
ATOM 1546 C C . GLY A 1 198 ? -15.305 -28.160 25.315 1.00 93.25 198 GLY A C 1
ATOM 1547 O O . GLY A 1 198 ? -16.041 -29.137 25.178 1.00 93.25 198 GLY A O 1
ATOM 1548 N N . ALA A 1 199 ? -13.980 -28.247 25.166 1.00 92.38 199 ALA A N 1
ATOM 1549 C CA . ALA A 1 199 ? -13.306 -29.476 24.747 1.00 92.38 199 ALA A CA 1
ATOM 1550 C C . ALA A 1 199 ? -13.254 -30.551 25.850 1.00 92.38 199 ALA A C 1
ATOM 1552 O O . ALA A 1 199 ? -13.431 -31.736 25.568 1.00 92.38 199 ALA A O 1
ATOM 1553 N N . LEU A 1 200 ? -13.004 -30.155 27.102 1.00 91.06 200 LEU A N 1
ATOM 1554 C CA . LEU A 1 200 ? -12.797 -31.076 28.229 1.00 91.06 200 LEU A CA 1
ATOM 1555 C C . LEU A 1 200 ? -14.041 -31.249 29.115 1.00 91.06 200 LEU A C 1
ATOM 1557 O O . LEU A 1 200 ? -14.249 -32.318 29.698 1.00 91.06 200 LEU A O 1
ATOM 1561 N N . GLY A 1 201 ? -14.889 -30.227 29.213 1.00 80.69 201 GLY A N 1
ATOM 1562 C CA . GLY A 1 201 ? -16.132 -30.250 29.987 1.00 80.69 201 GLY A CA 1
ATOM 1563 C C . GLY A 1 201 ? -17.180 -31.185 29.385 1.00 80.69 201 GLY A C 1
ATOM 1564 O O . GLY A 1 201 ? -17.813 -31.942 30.123 1.00 80.69 201 GLY A O 1
ATOM 1565 N N . ALA A 1 202 ? -17.288 -31.244 28.053 1.00 64.19 202 ALA A N 1
ATOM 1566 C CA . ALA A 1 202 ? -18.151 -32.210 27.364 1.00 64.19 202 ALA A CA 1
ATOM 1567 C C . ALA A 1 202 ? -17.748 -33.669 27.666 1.00 64.19 202 ALA A C 1
ATOM 1569 O O . ALA A 1 202 ? -18.600 -34.507 27.951 1.00 64.19 202 ALA A O 1
ATOM 1570 N N . ALA A 1 203 ? -16.442 -33.958 27.717 1.00 60.28 203 ALA A N 1
ATOM 1571 C CA . ALA A 1 203 ? -15.917 -35.288 28.041 1.00 60.28 203 ALA A CA 1
ATOM 1572 C C . ALA A 1 203 ? -16.139 -35.701 29.513 1.00 60.28 203 ALA A C 1
ATOM 1574 O O . ALA A 1 203 ? -16.138 -36.892 29.839 1.00 60.28 203 ALA A O 1
ATOM 1575 N N . SER A 1 204 ? -16.327 -34.730 30.411 1.00 58.72 204 SER A N 1
ATOM 1576 C CA . SER A 1 204 ? -16.558 -34.969 31.842 1.00 58.72 204 SER A CA 1
ATOM 1577 C C . SER A 1 204 ? -18.042 -35.205 32.154 1.00 58.72 204 SER A C 1
ATOM 1579 O O . SER A 1 204 ? -18.375 -36.041 33.000 1.00 58.72 204 SER A O 1
ATOM 1581 N N . ALA A 1 205 ? -18.943 -34.534 31.430 1.00 60.38 205 ALA A N 1
ATOM 1582 C CA . ALA A 1 205 ? -20.384 -34.768 31.515 1.00 60.38 205 ALA A CA 1
ATOM 1583 C C . ALA A 1 205 ? -20.771 -36.171 31.012 1.00 60.38 205 ALA A C 1
ATOM 1585 O O . ALA A 1 205 ? -21.551 -36.857 31.674 1.00 60.38 205 ALA A O 1
ATOM 1586 N N . ASP A 1 206 ? -20.156 -36.636 29.919 1.00 59.66 206 ASP A N 1
ATOM 1587 C CA . ASP A 1 206 ? -20.440 -37.952 29.327 1.00 59.66 206 ASP A CA 1
ATOM 1588 C C . ASP A 1 206 ? -20.031 -39.112 30.253 1.00 59.66 206 ASP A C 1
ATOM 1590 O O . ASP A 1 206 ? -20.797 -40.049 30.478 1.00 59.66 206 ASP A O 1
ATOM 1594 N N . LYS A 1 207 ? -18.868 -39.009 30.914 1.00 58.91 207 LYS A N 1
ATOM 1595 C CA . LYS A 1 207 ? -18.436 -39.995 31.924 1.00 58.91 207 LYS A CA 1
ATOM 1596 C C . LYS A 1 207 ? -19.346 -40.027 33.150 1.00 58.91 207 LYS A C 1
ATOM 1598 O O . LYS A 1 207 ? -19.589 -41.096 33.707 1.00 58.91 207 LYS A O 1
ATOM 1603 N N . THR A 1 208 ? -19.857 -38.871 33.571 1.00 58.78 208 THR A N 1
ATOM 1604 C CA . THR A 1 208 ? -20.744 -38.772 34.741 1.00 58.78 208 THR A CA 1
ATOM 1605 C C . THR A 1 208 ? -22.136 -39.332 34.436 1.00 58.78 208 THR A C 1
ATOM 1607 O O . THR A 1 208 ? -22.738 -39.981 35.291 1.00 58.78 208 THR A O 1
ATOM 1610 N N . ALA A 1 209 ? -22.638 -39.132 33.214 1.00 58.19 209 ALA A N 1
ATOM 1611 C CA . ALA A 1 209 ? -23.891 -39.721 32.748 1.00 58.19 209 ALA A CA 1
ATOM 1612 C C . ALA A 1 209 ? -23.778 -41.245 32.575 1.00 58.19 209 ALA A C 1
ATOM 1614 O O . ALA A 1 209 ? -24.660 -41.982 33.016 1.00 58.19 209 ALA A O 1
ATOM 1615 N N . GLN A 1 210 ? -22.665 -41.733 32.021 1.00 56.91 210 GLN A N 1
ATOM 1616 C CA . GLN A 1 210 ? -22.440 -43.164 31.820 1.00 56.91 210 GLN A CA 1
ATOM 1617 C C . GLN A 1 210 ? -22.252 -43.919 33.145 1.00 56.91 210 GLN A C 1
ATOM 1619 O O . GLN A 1 210 ? -22.824 -44.991 33.310 1.00 56.91 210 GLN A O 1
ATOM 1624 N N . ALA A 1 211 ? -21.566 -43.324 34.128 1.00 58.28 211 ALA A N 1
ATOM 1625 C CA . ALA A 1 211 ? -21.429 -43.894 35.472 1.00 58.28 211 ALA A CA 1
ATOM 1626 C C . ALA A 1 211 ? -22.756 -43.955 36.260 1.00 58.28 211 ALA A C 1
ATOM 1628 O O . ALA A 1 211 ? -22.923 -44.831 37.104 1.00 58.28 211 ALA A O 1
ATOM 1629 N N . ARG A 1 212 ? -23.707 -43.047 35.988 1.00 57.31 212 ARG A N 1
ATOM 1630 C CA . ARG A 1 212 ? -25.047 -43.035 36.611 1.00 57.31 212 ARG A CA 1
ATOM 1631 C C . ARG A 1 212 ? -26.054 -43.973 35.942 1.00 57.31 212 ARG A C 1
ATOM 1633 O O . ARG A 1 212 ? -27.073 -44.266 36.546 1.00 57.31 212 ARG A O 1
ATOM 1640 N N . SER A 1 213 ? -25.791 -44.420 34.713 1.00 57.06 213 SER A N 1
ATOM 1641 C CA . SER A 1 213 ? -26.639 -45.385 33.997 1.00 57.06 213 SER A CA 1
ATOM 1642 C C . SER A 1 213 ? -26.277 -46.845 34.296 1.00 57.06 213 SER A C 1
ATOM 1644 O O . SER A 1 213 ? -27.029 -47.741 33.921 1.00 57.06 213 SER A O 1
ATOM 1646 N N . THR A 1 214 ? -25.117 -47.096 34.906 1.00 59.25 214 THR A N 1
ATOM 1647 C CA . THR A 1 214 ? -24.605 -48.440 35.226 1.00 59.25 214 THR A CA 1
ATOM 1648 C C . THR A 1 214 ? -24.712 -48.802 36.710 1.00 59.25 214 THR A C 1
ATOM 1650 O O . THR A 1 214 ? -24.190 -49.841 37.109 1.00 59.25 214 THR A O 1
ATOM 1653 N N . ALA A 1 215 ? -25.341 -47.946 37.519 1.00 44.75 215 ALA A N 1
ATOM 1654 C CA . ALA A 1 215 ? -25.631 -48.156 38.937 1.00 44.75 215 ALA A CA 1
ATOM 1655 C C . ALA A 1 215 ? -27.144 -48.278 39.137 1.00 44.75 215 ALA A C 1
ATOM 1657 O O . ALA A 1 215 ? -27.550 -49.113 39.973 1.00 44.75 215 ALA A O 1
#

pLDDT: mean 86.76, std 13.17, range [40.09, 98.38]

Radius of gyration: 25.4 Å; chains: 1; bounding box: 59×73×62 Å

Foldseek 3Di:
DCPAPPFRKDWDQWDWDFDPDDDIAIEGDPDPLLTAIGGQDPVNVVVLVVLCVVPPWAWDKHFYDDPDDPPDDTDIDIDTHSDADPVSHRDHPVCCCPVPVLVVLVVQLVVLQVVLVVCVVVVNNVVSVVSNVVSVVSVDDDDPCVVVVVVLLVCLVVVHDLVVSCRNSSPPDSCVVCVVCVVSHDDDPPVVVVVCCVVVVVVVVVVVVVVVVVD

Secondary structure (DSSP, 8-state):
--SS-SS-EEEE-EEEE--SSS--EEEE-SSGGG-EEEE--HHHHHHHHHHHHHSPPEEEEEEEP--PPTTPPPPEEEEEESSB-TTSSB--HHHHIIIIIHHHHHHHHHHHHHHHHHHHHTT-HHHHHHHHHHHHHHHS---TTHHHHHHHHHHHHTT--HHHHHHHHT-SSHHHHHHHHGGGSPP-HHHHHHHHHHHHHHHHHHHHHHHHH--

Sequence (215 aa):
MEFLGHRRRIRVDRQAQTPNKGKPYLRPVKREASERSIPLPDVVGQALSRHVATFPPALVEIDEYTERAAGAPAKRTSVRLLYPGPDGAIMRRNRLIDSVWKPTVKAAERALRTRAAEERTTGHTAAADATDAVADRLAGKVDFHELRHFYASLLIHAGESVKVVQARLGHKSAVETLDTYGHLWPDNEEGTRAAVDGALGAASADKTAQARSTA